Protein AF-X0QXH7-F1 (afdb_monomer_lite)

Structure (mmCIF, N/CA/C/O backbone):
data_AF-X0QXH7-F1
#
_entry.id   AF-X0QXH7-F1
#
loop_
_atom_site.group_PDB
_atom_site.id
_atom_site.type_symbol
_atom_site.label_atom_id
_atom_site.label_alt_id
_atom_site.label_comp_id
_atom_site.label_asym_id
_atom_site.label_entity_id
_atom_site.label_seq_id
_atom_site.pdbx_PDB_ins_code
_atom_site.Cartn_x
_atom_site.Cartn_y
_atom_site.Cartn_z
_atom_site.occupancy
_atom_site.B_iso_or_equiv
_atom_site.auth_seq_id
_atom_site.auth_comp_id
_atom_site.auth_asym_id
_atom_site.auth_atom_id
_atom_site.pdbx_PDB_model_num
ATOM 1 N N . MET A 1 1 ? -4.776 -3.843 23.628 1.00 78.50 1 MET A N 1
ATOM 2 C CA . MET A 1 1 ? -5.879 -3.867 24.620 1.00 78.50 1 MET A CA 1
ATOM 3 C C . MET A 1 1 ? -6.017 -2.548 25.369 1.00 78.50 1 MET A C 1
ATOM 5 O O . MET A 1 1 ? -7.106 -2.001 25.301 1.00 78.50 1 MET A O 1
ATOM 9 N N . SER A 1 2 ? -4.964 -1.995 25.991 1.00 84.25 2 SER A N 1
ATOM 10 C CA . SER A 1 2 ? -5.030 -0.659 26.633 1.00 84.25 2 SER A CA 1
ATOM 11 C C . SER A 1 2 ? -5.576 0.431 25.698 1.00 84.25 2 SER A C 1
ATOM 13 O O . SER A 1 2 ? -6.557 1.078 26.046 1.00 84.25 2 SER A O 1
ATOM 15 N N . GLY A 1 3 ? -5.137 0.482 24.434 1.00 82.69 3 GLY A N 1
ATOM 16 C CA . GLY A 1 3 ? -5.686 1.452 23.468 1.00 82.69 3 GLY A CA 1
ATOM 17 C C . GLY A 1 3 ? -7.184 1.312 23.158 1.00 82.69 3 GLY A C 1
ATOM 18 O O . GLY A 1 3 ? -7.822 2.279 22.759 1.00 82.69 3 GLY A O 1
ATOM 19 N N . ILE A 1 4 ? -7.759 0.123 23.362 1.00 85.62 4 ILE A N 1
ATOM 20 C CA . ILE A 1 4 ? -9.191 -0.147 23.166 1.00 85.62 4 ILE A CA 1
ATOM 21 C C . ILE A 1 4 ? -9.992 0.121 24.448 1.00 85.62 4 ILE A C 1
ATOM 23 O O . ILE A 1 4 ? -11.129 0.577 24.362 1.00 85.62 4 ILE A O 1
ATOM 27 N N . LEU A 1 5 ? -9.428 -0.205 25.615 1.00 83.56 5 LEU A N 1
ATOM 28 C CA . LEU A 1 5 ? -10.136 -0.194 26.899 1.00 83.56 5 LEU A CA 1
ATOM 29 C C . LEU A 1 5 ? -9.945 1.106 27.681 1.00 83.56 5 LEU A C 1
ATOM 31 O O . LEU A 1 5 ? -10.927 1.665 28.150 1.00 83.56 5 LEU A O 1
ATOM 35 N N . GLU A 1 6 ? -8.712 1.599 27.758 1.00 82.44 6 GLU A N 1
ATOM 36 C CA . GLU A 1 6 ? -8.347 2.832 28.469 1.00 82.44 6 GLU A CA 1
ATOM 37 C C . GLU A 1 6 ? -8.253 4.037 27.524 1.00 82.44 6 GLU A C 1
ATOM 39 O O . GLU A 1 6 ? -8.137 5.173 27.968 1.00 82.44 6 GLU A O 1
ATOM 44 N N . GLY A 1 7 ? -8.271 3.810 26.205 1.00 79.94 7 GLY A N 1
ATOM 45 C CA . GLY A 1 7 ? -8.094 4.881 25.222 1.00 79.94 7 GLY A CA 1
ATOM 46 C C . GLY A 1 7 ? -6.662 5.426 25.166 1.00 79.94 7 GLY A C 1
ATOM 47 O O . GLY A 1 7 ? -6.453 6.553 24.723 1.00 79.94 7 GLY A O 1
ATOM 48 N N . GLY A 1 8 ? -5.672 4.634 25.585 1.00 82.75 8 GLY A N 1
ATOM 49 C CA . GLY A 1 8 ? -4.270 5.042 25.607 1.00 82.75 8 GLY A CA 1
ATOM 50 C C . GLY A 1 8 ? -3.297 3.891 25.347 1.00 82.75 8 GLY A C 1
ATOM 51 O O . GLY A 1 8 ? -3.658 2.719 25.395 1.00 82.75 8 GLY A O 1
ATOM 52 N N . VAL A 1 9 ? -2.058 4.219 24.984 1.00 84.50 9 VAL A N 1
ATOM 53 C CA . VAL A 1 9 ? -1.001 3.232 24.673 1.00 84.50 9 VAL A CA 1
ATOM 54 C C . VAL A 1 9 ? 0.299 3.492 25.432 1.00 84.50 9 VAL A C 1
ATOM 56 O O . VAL A 1 9 ? 1.283 2.789 25.221 1.00 84.50 9 VAL A O 1
ATOM 59 N N . LYS A 1 10 ? 0.323 4.494 26.315 1.00 84.69 10 LYS A N 1
ATOM 60 C CA . LYS A 1 10 ? 1.492 4.808 27.133 1.00 84.69 10 LYS A CA 1
ATOM 61 C C . LYS A 1 10 ? 1.593 3.822 28.291 1.00 84.69 10 LYS A C 1
ATOM 63 O O . LYS A 1 10 ? 0.625 3.167 28.671 1.00 84.69 10 LYS A O 1
ATOM 68 N N . LYS A 1 11 ? 2.774 3.767 28.908 1.00 84.81 11 LYS A N 1
ATOM 69 C CA . LYS A 1 11 ? 3.019 2.936 30.094 1.00 84.81 11 LYS A CA 1
ATOM 70 C C . LYS A 1 11 ? 1.980 3.172 31.197 1.00 84.81 11 LYS A C 1
ATOM 72 O O . LYS A 1 11 ? 1.490 2.213 31.774 1.00 84.81 11 LYS A O 1
ATOM 77 N N . GLU A 1 12 ? 1.622 4.427 31.445 1.00 86.62 12 GLU A N 1
ATOM 78 C CA . GLU A 1 12 ? 0.623 4.807 32.453 1.00 86.62 12 GLU A CA 1
ATOM 79 C C . GLU A 1 12 ? -0.757 4.195 32.162 1.00 86.62 12 GLU A C 1
ATOM 81 O O . GLU A 1 12 ? -1.407 3.696 33.079 1.00 86.62 12 GLU A O 1
ATOM 86 N N . ASP A 1 13 ? -1.160 4.142 30.889 1.00 85.50 13 ASP A N 1
ATOM 87 C CA . ASP A 1 13 ? -2.429 3.549 30.449 1.00 85.50 13 ASP A CA 1
ATOM 88 C C . ASP A 1 13 ? -2.413 2.017 30.596 1.00 85.50 13 ASP 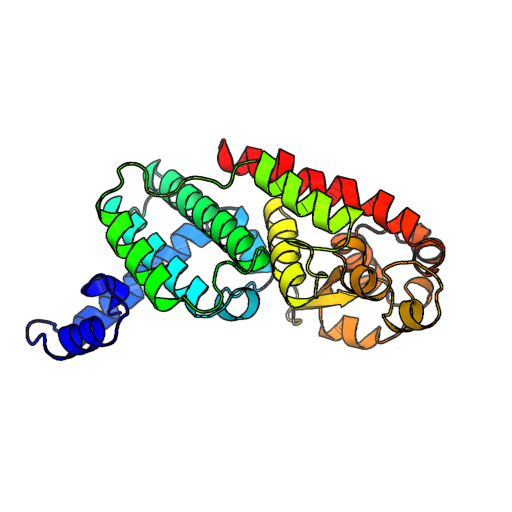A C 1
ATOM 90 O O . ASP A 1 13 ? -3.419 1.384 30.918 1.00 85.50 13 ASP A O 1
ATOM 94 N N . ILE A 1 14 ? -1.256 1.389 30.366 1.00 86.00 14 ILE A N 1
ATOM 95 C CA . ILE A 1 14 ? -1.066 -0.055 30.564 1.00 86.00 14 ILE A CA 1
ATOM 96 C C . ILE A 1 14 ? -1.090 -0.392 32.061 1.00 86.00 14 ILE A C 1
ATOM 98 O O . ILE A 1 14 ? -1.748 -1.350 32.470 1.00 86.00 14 ILE A O 1
ATOM 102 N N . ASP A 1 15 ? -0.414 0.415 32.879 1.00 87.62 15 ASP A N 1
ATOM 103 C CA . ASP A 1 15 ? -0.373 0.262 34.332 1.00 87.62 15 ASP A CA 1
ATOM 104 C C . ASP A 1 15 ? -1.757 0.500 34.962 1.00 87.62 15 ASP A C 1
ATOM 106 O O . ASP A 1 15 ? -2.104 -0.181 35.929 1.00 87.62 15 ASP A O 1
ATOM 110 N N . SER A 1 16 ? -2.549 1.439 34.422 1.00 87.62 16 SER A N 1
ATOM 111 C CA . SER A 1 16 ? -3.952 1.671 34.805 1.00 87.62 16 SER A CA 1
ATOM 112 C C . SER A 1 16 ? -4.791 0.422 34.550 1.00 87.62 16 SER A C 1
ATOM 114 O O . SER A 1 16 ? -5.380 -0.135 35.480 1.00 87.62 16 SER A O 1
ATOM 116 N N . LEU A 1 17 ? -4.732 -0.099 33.320 1.00 87.12 17 LEU A N 1
ATOM 117 C CA . LEU A 1 17 ? -5.473 -1.290 32.916 1.00 87.12 17 LEU A CA 1
ATOM 118 C C . LEU A 1 17 ? -5.141 -2.510 33.787 1.00 87.12 17 LEU A C 1
ATOM 120 O O . LEU A 1 17 ? -6.028 -3.265 34.177 1.00 87.12 17 LEU A O 1
ATOM 124 N N . GLY A 1 18 ? -3.859 -2.705 34.112 1.00 84.06 18 GLY A N 1
ATOM 125 C CA . GLY A 1 18 ? -3.412 -3.814 34.959 1.00 84.06 18 GLY A CA 1
ATOM 126 C C . GLY A 1 18 ? -3.904 -3.730 36.409 1.00 84.06 18 GLY A C 1
ATOM 127 O O . GLY A 1 18 ? -3.922 -4.744 37.109 1.00 84.06 18 GLY A O 1
ATOM 128 N N . LYS A 1 19 ? -4.307 -2.541 36.872 1.00 87.25 19 LYS A N 1
ATOM 129 C CA . LYS A 1 19 ? -4.808 -2.301 38.233 1.00 87.25 19 LYS A CA 1
ATOM 130 C C . LYS A 1 19 ? -6.333 -2.323 38.326 1.00 87.25 19 LYS A C 1
ATOM 132 O O . LYS A 1 19 ? -6.845 -2.385 39.448 1.00 87.25 19 LYS A O 1
ATOM 137 N N . ASP A 1 20 ? -7.056 -2.297 37.205 1.00 84.88 20 ASP A N 1
ATOM 138 C CA . ASP A 1 20 ? -8.517 -2.341 37.221 1.00 84.88 20 ASP A CA 1
ATOM 139 C C . ASP A 1 20 ? -9.030 -3.741 37.600 1.00 84.88 20 ASP A C 1
ATOM 141 O O . ASP A 1 20 ? -9.027 -4.692 36.816 1.00 84.88 20 ASP A O 1
ATOM 145 N N . LYS A 1 21 ? -9.501 -3.861 38.847 1.00 85.88 21 LYS A N 1
ATOM 146 C CA . LYS A 1 21 ? -10.054 -5.102 39.410 1.00 85.88 21 LYS A CA 1
ATOM 147 C C . LYS A 1 21 ? -11.479 -5.399 38.941 1.00 85.88 21 LYS A C 1
ATOM 149 O O . LYS A 1 21 ? -11.985 -6.482 39.226 1.00 85.88 21 LYS A O 1
ATOM 154 N N . ASN A 1 22 ? -12.134 -4.464 38.254 1.00 86.81 22 ASN A N 1
ATOM 155 C CA . ASN A 1 22 ? -13.498 -4.654 37.765 1.00 86.81 22 ASN A CA 1
ATOM 156 C C . ASN A 1 22 ? -13.536 -5.433 36.445 1.00 86.81 22 ASN A C 1
ATOM 158 O O . ASN A 1 22 ? -14.597 -5.911 36.035 1.00 86.81 22 ASN A O 1
ATOM 162 N N . ILE A 1 23 ? -12.390 -5.593 35.776 1.00 85.06 23 ILE A N 1
ATOM 163 C CA . ILE A 1 23 ? -12.308 -6.311 34.508 1.00 85.06 23 ILE A CA 1
ATOM 164 C C . ILE A 1 23 ? -12.279 -7.821 34.756 1.00 85.06 23 ILE A C 1
ATOM 166 O O . ILE A 1 23 ? -11.324 -8.395 35.279 1.00 85.06 23 ILE A O 1
ATOM 170 N N . ARG A 1 24 ? -13.333 -8.488 34.287 1.00 89.06 24 ARG A N 1
ATOM 171 C CA . ARG A 1 24 ? -13.397 -9.945 34.118 1.00 89.06 24 ARG A CA 1
ATOM 172 C C . ARG A 1 24 ? -12.586 -10.348 32.885 1.00 89.06 24 ARG A C 1
ATOM 174 O O . ARG A 1 24 ? -13.130 -10.397 31.782 1.00 89.06 24 ARG A O 1
ATOM 181 N N . TRP A 1 25 ? -11.280 -10.552 33.055 1.00 86.38 25 TRP A N 1
ATOM 182 C CA . TRP A 1 25 ? -10.340 -10.796 31.951 1.00 86.38 25 TRP A CA 1
ATOM 183 C C . TRP A 1 25 ? -10.680 -12.020 31.098 1.00 86.38 25 TRP A C 1
ATOM 185 O O . TRP A 1 25 ? -10.547 -11.954 29.878 1.00 86.38 25 TRP A O 1
ATOM 195 N N . ASP A 1 26 ? -11.185 -13.080 31.726 1.00 85.12 26 ASP A N 1
ATOM 196 C CA . ASP A 1 26 ? -11.661 -14.310 31.086 1.00 85.12 26 ASP A CA 1
ATOM 197 C C . ASP A 1 26 ? -12.733 -14.039 30.021 1.00 85.12 26 ASP A C 1
ATOM 199 O O . ASP A 1 26 ? -12.674 -14.568 28.916 1.00 85.12 26 ASP A O 1
ATOM 203 N N . ILE A 1 27 ? -13.684 -13.155 30.322 1.00 88.06 27 ILE A N 1
ATOM 204 C CA . ILE A 1 27 ? -14.770 -12.803 29.398 1.00 88.06 27 ILE A CA 1
ATOM 205 C C . ILE A 1 27 ? -14.345 -11.676 28.463 1.00 88.06 27 ILE A C 1
ATOM 207 O O . ILE A 1 27 ? -14.673 -11.668 27.272 1.00 88.06 27 ILE A O 1
ATOM 211 N N . LYS A 1 28 ? -13.652 -10.672 29.007 1.00 88.62 28 LYS A N 1
ATOM 212 C CA . LYS A 1 28 ? -13.360 -9.443 28.278 1.00 88.62 28 LYS A CA 1
ATOM 213 C C . LYS A 1 28 ? -12.389 -9.691 27.131 1.00 88.62 28 LYS A C 1
ATOM 215 O O . LYS A 1 28 ? -12.590 -9.120 26.062 1.00 88.62 28 LYS A O 1
ATOM 220 N N . PHE A 1 29 ? -11.395 -10.557 27.333 1.00 87.62 29 PHE A N 1
ATOM 221 C CA . PHE A 1 29 ? -10.453 -10.947 26.289 1.00 87.62 29 PHE A CA 1
ATOM 222 C C . PHE A 1 29 ? -11.175 -11.590 25.098 1.00 87.62 29 PHE A C 1
ATOM 224 O O . PHE A 1 29 ? -11.097 -11.069 23.987 1.00 87.62 29 PHE A O 1
ATOM 231 N N . GLU A 1 30 ? -11.966 -12.638 25.346 1.00 90.19 30 GLU A N 1
ATOM 232 C CA . GLU A 1 30 ? -12.737 -13.342 24.310 1.00 90.19 30 GLU A CA 1
ATOM 233 C C . GLU A 1 30 ? -13.703 -12.411 23.568 1.00 90.19 30 GLU A C 1
ATOM 235 O O . GLU A 1 30 ? -13.825 -12.459 22.342 1.00 90.19 30 GLU A O 1
ATOM 240 N N . THR A 1 31 ? -14.342 -11.495 24.300 1.00 92.25 31 THR A N 1
ATOM 241 C CA . THR A 1 31 ? -15.237 -10.493 23.708 1.00 92.25 31 THR A CA 1
ATOM 242 C C . THR A 1 31 ? -14.486 -9.599 22.720 1.00 92.25 31 THR A C 1
ATOM 244 O O . THR A 1 31 ? -14.937 -9.428 21.590 1.00 92.25 31 THR A O 1
ATOM 247 N N . ILE A 1 32 ? -13.327 -9.056 23.110 1.00 91.25 32 ILE A N 1
ATOM 248 C CA . ILE A 1 32 ? -12.527 -8.180 22.242 1.00 91.25 32 ILE A CA 1
ATOM 249 C C . ILE A 1 32 ? -12.041 -8.944 21.011 1.00 91.25 32 ILE A C 1
ATOM 251 O O . ILE A 1 32 ? -12.132 -8.424 19.902 1.00 91.25 32 ILE A O 1
ATOM 255 N N . ILE A 1 33 ? -11.558 -10.178 21.177 1.00 91.50 33 ILE A N 1
ATOM 256 C CA . ILE A 1 33 ? -11.105 -11.001 20.050 1.00 91.50 33 ILE A CA 1
ATOM 257 C C . ILE A 1 33 ? -12.255 -11.261 19.072 1.00 91.50 33 ILE A C 1
ATOM 259 O O . ILE A 1 33 ? -12.095 -11.075 17.864 1.00 91.50 33 ILE A O 1
ATOM 263 N N . SER A 1 34 ? -13.438 -11.626 19.575 1.00 93.75 34 SER A N 1
ATOM 264 C CA . SER A 1 34 ? -14.624 -11.805 18.735 1.00 93.75 34 SER A CA 1
ATOM 265 C C . SER A 1 34 ? -15.005 -10.520 17.993 1.00 93.75 34 SER A C 1
ATOM 267 O O . SER A 1 34 ? -15.360 -10.575 16.816 1.00 93.75 34 SER A O 1
ATOM 269 N N . GLU A 1 35 ? -14.931 -9.364 18.650 1.00 94.94 35 GLU A N 1
ATOM 270 C CA . GLU A 1 35 ? -15.271 -8.075 18.044 1.00 94.94 35 GLU A CA 1
ATOM 271 C C . GLU A 1 35 ? -14.250 -7.634 16.989 1.00 94.94 35 GLU A C 1
ATOM 273 O O . GLU A 1 35 ? -14.645 -7.197 15.909 1.00 94.94 35 GLU A O 1
ATOM 278 N N . ILE A 1 36 ? -12.950 -7.815 17.239 1.00 93.44 36 ILE A N 1
ATOM 279 C CA . ILE A 1 36 ? -11.893 -7.565 16.247 1.00 93.44 36 ILE A CA 1
ATOM 280 C C . ILE A 1 36 ? -12.085 -8.468 15.022 1.00 93.44 36 ILE A C 1
ATOM 282 O O . ILE A 1 36 ? -11.968 -8.011 13.885 1.00 93.44 36 ILE A O 1
ATOM 286 N N . ASN A 1 37 ? -12.453 -9.734 15.227 1.00 93.44 37 ASN A N 1
ATOM 287 C CA . ASN A 1 37 ? -12.755 -10.643 14.124 1.00 93.44 37 ASN A CA 1
ATOM 288 C C . ASN A 1 37 ? -13.960 -10.173 13.292 1.00 93.44 37 ASN A C 1
ATOM 290 O O . ASN A 1 37 ? -13.930 -10.267 12.063 1.00 93.44 37 ASN A O 1
ATOM 294 N N . ASP A 1 38 ? -15.008 -9.645 13.928 1.00 94.12 38 ASP A N 1
ATOM 295 C CA . ASP A 1 38 ? -16.165 -9.069 13.230 1.00 94.12 38 ASP A CA 1
ATOM 296 C C . ASP A 1 38 ? -15.791 -7.790 12.459 1.00 94.12 38 ASP A C 1
ATOM 298 O O . ASP A 1 38 ? -16.209 -7.612 11.307 1.00 94.12 38 ASP A O 1
ATOM 302 N N . VAL A 1 39 ? -14.944 -6.939 13.043 1.00 94.88 39 VAL A N 1
ATOM 303 C CA . VAL A 1 39 ? -14.348 -5.769 12.381 1.00 94.88 39 VAL A CA 1
ATOM 304 C C . VAL A 1 39 ? -13.588 -6.198 11.123 1.00 94.88 39 VAL A C 1
ATOM 306 O O . VAL A 1 39 ? -13.895 -5.720 10.027 1.00 94.88 39 VAL A O 1
ATOM 309 N N . HIS A 1 40 ? -12.669 -7.160 11.238 1.00 92.56 40 HIS A N 1
ATOM 310 C CA . HIS A 1 40 ? -11.890 -7.670 10.109 1.00 92.56 40 HIS A CA 1
ATOM 311 C C . HIS A 1 40 ? -12.779 -8.256 9.012 1.00 92.56 40 HIS A C 1
ATOM 313 O O . HIS A 1 40 ? -12.620 -7.905 7.844 1.00 92.56 40 HIS A O 1
ATOM 319 N N . LYS A 1 41 ? -13.759 -9.101 9.360 1.00 92.56 41 LYS A N 1
ATOM 320 C CA . LYS A 1 41 ? -14.718 -9.653 8.385 1.00 92.56 41 LYS A CA 1
ATOM 321 C C . LYS A 1 41 ? -15.457 -8.549 7.631 1.00 92.56 41 LYS A C 1
ATOM 323 O O . LYS A 1 41 ? -15.643 -8.646 6.417 1.00 92.56 41 LYS A O 1
ATOM 328 N N . THR A 1 42 ? -15.853 -7.494 8.339 1.00 93.81 42 THR A N 1
ATOM 329 C CA . THR A 1 42 ? -16.574 -6.363 7.753 1.00 93.81 42 THR A CA 1
ATOM 330 C C . THR A 1 42 ? -15.684 -5.599 6.774 1.00 93.81 42 THR A C 1
ATOM 332 O O . THR A 1 42 ? -16.081 -5.411 5.622 1.00 93.81 42 THR A O 1
ATOM 335 N N . ILE A 1 43 ? -14.462 -5.236 7.175 1.00 94.25 43 ILE A N 1
ATOM 336 C CA . ILE A 1 43 ? -13.476 -4.540 6.329 1.00 94.25 43 ILE A CA 1
ATOM 337 C C . ILE A 1 43 ? -13.136 -5.367 5.087 1.00 94.25 43 ILE A C 1
ATOM 339 O O . ILE A 1 43 ? -13.236 -4.875 3.966 1.00 94.25 43 ILE A O 1
ATOM 343 N N . LEU A 1 44 ? -12.809 -6.649 5.271 1.00 92.19 44 LEU A N 1
ATOM 344 C CA . LEU A 1 44 ? -12.397 -7.559 4.198 1.00 92.19 44 LEU A CA 1
ATOM 345 C C . LEU A 1 44 ? -13.506 -7.851 3.182 1.00 92.19 44 LEU A C 1
ATOM 347 O O . LEU A 1 44 ? -13.238 -8.412 2.124 1.00 92.19 44 LEU A O 1
ATOM 351 N N . SER A 1 45 ? -14.759 -7.490 3.466 1.00 91.06 45 SER A N 1
ATOM 352 C CA . SER A 1 45 ? -15.832 -7.586 2.473 1.00 91.06 45 SER A CA 1
ATOM 353 C C . SER A 1 45 ? -15.853 -6.415 1.476 1.00 91.06 45 SER A C 1
ATOM 355 O O . SER A 1 45 ? -16.481 -6.540 0.419 1.00 91.06 45 SER A O 1
ATOM 357 N N . TYR A 1 46 ? -15.123 -5.330 1.753 1.00 93.69 46 TYR A N 1
ATOM 358 C CA . TYR A 1 46 ? -14.942 -4.187 0.858 1.00 93.69 46 TYR A CA 1
ATOM 359 C C . TYR A 1 46 ? -13.892 -4.492 -0.217 1.00 93.69 46 TYR A C 1
ATOM 361 O O . TYR A 1 46 ? -12.837 -5.053 0.079 1.00 93.69 46 TYR A O 1
ATOM 369 N N . SER A 1 47 ? -14.171 -4.127 -1.472 1.00 94.50 47 SER A N 1
ATOM 370 C CA . SER A 1 47 ? -13.387 -4.573 -2.635 1.00 94.50 47 SER A CA 1
ATOM 371 C C . SER A 1 47 ? -11.897 -4.262 -2.518 1.00 94.50 47 SER A C 1
ATOM 373 O O . SER A 1 47 ? -11.083 -5.153 -2.720 1.00 94.50 47 SER A O 1
ATOM 375 N N . TYR A 1 48 ? -11.537 -3.042 -2.114 1.00 97.19 48 TYR A N 1
ATOM 376 C CA . TYR A 1 48 ? -10.140 -2.640 -1.932 1.00 97.19 48 TYR A CA 1
ATOM 377 C C . TYR A 1 48 ? -9.370 -3.586 -0.985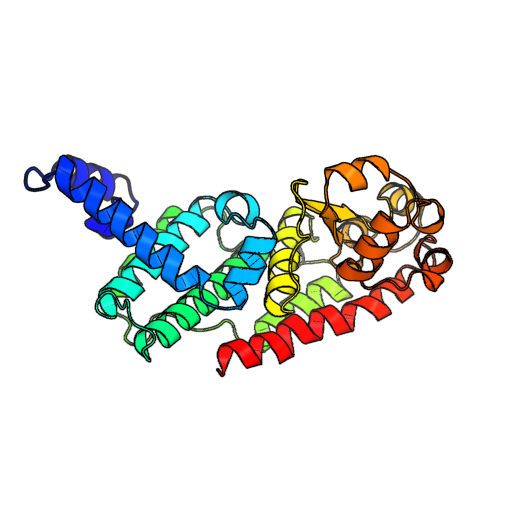 1.00 97.19 48 TYR A C 1
ATOM 379 O O . TYR A 1 48 ? -8.299 -4.085 -1.326 1.00 97.19 48 TYR A O 1
ATOM 387 N N . PHE A 1 49 ? -9.953 -3.919 0.171 1.00 96.38 49 PHE A N 1
ATOM 388 C CA . PHE A 1 49 ? -9.309 -4.796 1.153 1.00 96.38 49 PHE A CA 1
ATOM 389 C C . PHE A 1 49 ? -9.269 -6.264 0.715 1.00 96.38 49 PHE A C 1
ATOM 391 O O . PHE A 1 49 ? -8.361 -6.988 1.117 1.00 96.38 49 PHE A O 1
ATOM 398 N N . LYS A 1 50 ? -10.201 -6.713 -0.140 1.00 94.81 50 LYS A N 1
ATOM 399 C CA . LYS A 1 50 ? -10.110 -8.045 -0.766 1.00 94.81 50 LYS A CA 1
ATOM 400 C C . LYS A 1 50 ? -8.859 -8.168 -1.622 1.00 94.81 50 LYS A C 1
ATOM 402 O O . LYS A 1 50 ? -8.175 -9.183 -1.535 1.00 94.81 50 LYS A O 1
ATOM 407 N N . TYR A 1 51 ? -8.550 -7.137 -2.408 1.00 95.44 51 TYR A N 1
ATOM 408 C CA . TYR A 1 51 ? -7.352 -7.135 -3.239 1.00 95.44 51 TYR A CA 1
ATOM 409 C C . TYR A 1 51 ? -6.085 -7.092 -2.384 1.00 95.44 51 TYR A C 1
ATOM 411 O O . TYR A 1 51 ? -5.219 -7.938 -2.583 1.00 95.44 51 TYR A O 1
ATOM 419 N N . LEU A 1 52 ? -6.010 -6.240 -1.353 1.00 94.56 52 LEU A N 1
ATOM 420 C CA . LEU A 1 52 ? -4.888 -6.283 -0.398 1.00 94.56 52 LEU A CA 1
ATOM 421 C C . LEU A 1 52 ? -4.702 -7.675 0.221 1.00 94.56 52 LEU A C 1
ATOM 423 O O . LEU A 1 52 ? -3.592 -8.201 0.247 1.00 94.56 52 LEU A O 1
ATOM 427 N N . LYS A 1 53 ? -5.795 -8.312 0.659 1.00 92.88 53 LYS A N 1
ATOM 428 C CA . LYS A 1 53 ? -5.750 -9.670 1.210 1.00 92.88 53 LYS A CA 1
ATOM 429 C C . LYS A 1 53 ? -5.238 -10.690 0.191 1.00 92.88 53 LYS A C 1
ATOM 431 O O . LYS A 1 53 ? -4.471 -11.570 0.567 1.00 92.88 53 LYS A O 1
ATOM 436 N N . SER A 1 54 ? -5.640 -10.585 -1.077 1.00 92.19 54 SER A N 1
ATOM 437 C CA . SER A 1 54 ? -5.151 -11.486 -2.135 1.00 92.19 54 SER A CA 1
ATOM 438 C C . SER A 1 54 ? -3.640 -11.379 -2.352 1.00 92.19 54 SER A C 1
ATOM 440 O O . SER A 1 54 ? -3.008 -12.351 -2.746 1.00 92.19 54 SER A O 1
ATOM 442 N N . TRP A 1 55 ? -3.053 -10.228 -2.020 1.00 92.12 55 TRP A N 1
ATOM 443 C CA . TRP A 1 55 ? -1.612 -10.003 -2.050 1.00 92.12 55 TRP A CA 1
ATOM 444 C C . TRP A 1 55 ? -0.895 -10.386 -0.751 1.00 92.12 55 TRP A C 1
ATOM 446 O O . TRP A 1 55 ? 0.297 -10.135 -0.636 1.00 92.12 55 TRP A O 1
ATOM 456 N N . LYS A 1 56 ? -1.594 -10.991 0.223 1.00 90.94 56 LYS A N 1
ATOM 457 C CA . LYS A 1 56 ? -1.048 -11.317 1.553 1.00 90.94 56 LYS A CA 1
ATOM 458 C C . LYS A 1 56 ? -0.461 -10.080 2.257 1.00 90.94 56 LYS A C 1
ATOM 460 O O . LYS A 1 56 ? 0.556 -10.163 2.929 1.00 90.94 56 LYS A O 1
ATOM 465 N N . PHE A 1 57 ? -1.097 -8.920 2.072 1.00 91.06 57 PHE A N 1
ATOM 466 C CA . PHE A 1 57 ? -0.678 -7.668 2.700 1.00 91.06 57 PHE A CA 1
ATOM 467 C C . PHE A 1 57 ? -0.820 -7.739 4.227 1.00 91.06 57 PHE A C 1
ATOM 469 O O . PHE A 1 57 ? -1.928 -7.935 4.738 1.00 91.06 57 PHE A O 1
ATOM 476 N N . GLU A 1 58 ? 0.279 -7.493 4.938 1.00 92.12 58 GLU A N 1
ATOM 477 C CA . GLU A 1 58 ? 0.328 -7.408 6.399 1.00 92.12 58 GLU A CA 1
ATOM 478 C C . GLU A 1 58 ? 0.802 -6.010 6.828 1.00 92.12 58 GLU A C 1
ATOM 480 O O . GLU A 1 58 ? 1.847 -5.522 6.396 1.00 92.12 58 GLU A O 1
ATOM 485 N N . LEU A 1 59 ? -0.001 -5.328 7.657 1.00 93.69 59 LEU A N 1
ATOM 486 C CA . LEU A 1 59 ? 0.247 -3.934 8.055 1.00 93.69 59 LEU A CA 1
ATOM 487 C C . LEU A 1 59 ? 1.550 -3.764 8.844 1.00 93.69 59 LEU A C 1
ATOM 489 O O . LEU A 1 59 ? 2.273 -2.796 8.613 1.00 93.69 59 LEU A O 1
ATOM 493 N N . SER A 1 60 ? 1.823 -4.675 9.782 1.00 93.69 60 SER A N 1
ATOM 494 C CA . SER A 1 60 ? 3.031 -4.660 10.619 1.00 93.69 60 SER A CA 1
ATOM 495 C C . SER A 1 60 ? 4.289 -4.740 9.767 1.00 93.69 60 SER A C 1
ATOM 497 O O . SER A 1 60 ? 5.217 -3.958 9.961 1.00 93.69 60 SER A O 1
ATOM 499 N N . ASP A 1 61 ? 4.264 -5.622 8.773 1.00 91.25 61 ASP A N 1
ATOM 500 C CA . ASP A 1 61 ? 5.421 -5.957 7.954 1.00 91.25 61 ASP A CA 1
ATOM 501 C C . ASP A 1 61 ? 5.727 -4.859 6.933 1.00 91.25 61 ASP A C 1
ATOM 503 O O . ASP A 1 61 ? 6.891 -4.560 6.673 1.00 91.25 61 ASP A O 1
ATOM 507 N N . LEU A 1 62 ? 4.688 -4.229 6.372 1.00 92.12 62 LEU A N 1
ATOM 508 C CA . LEU A 1 62 ? 4.849 -3.217 5.325 1.00 92.12 62 LEU A CA 1
ATOM 509 C C . LEU A 1 62 ? 4.911 -1.779 5.847 1.00 92.12 62 LEU A C 1
ATOM 511 O O . LEU A 1 62 ? 5.562 -0.949 5.220 1.00 92.12 62 LEU A O 1
ATOM 515 N N . LEU A 1 63 ? 4.251 -1.454 6.964 1.00 95.12 63 LEU A N 1
ATOM 516 C CA . LEU A 1 63 ? 4.180 -0.079 7.482 1.00 95.12 63 LEU A CA 1
ATOM 517 C C . LEU A 1 63 ? 4.805 0.096 8.871 1.00 95.12 63 LEU A C 1
ATOM 519 O O . LEU A 1 63 ? 5.295 1.181 9.164 1.00 95.12 63 LEU A O 1
ATOM 523 N N . SER A 1 64 ? 4.768 -0.927 9.731 1.00 94.94 64 SER A N 1
ATOM 524 C CA . SER A 1 64 ? 5.241 -1.001 11.134 1.00 94.94 64 SER A CA 1
ATOM 525 C C . SER A 1 64 ? 4.132 -1.379 12.112 1.00 94.94 64 SER A C 1
ATOM 527 O O . SER A 1 64 ? 2.956 -1.051 11.926 1.00 94.94 64 SER A O 1
ATOM 529 N N . ASP A 1 65 ? 4.539 -1.970 13.234 1.00 94.06 65 ASP A N 1
ATOM 530 C CA . ASP A 1 65 ? 3.662 -2.298 14.361 1.00 94.06 65 ASP A CA 1
ATOM 531 C C . ASP A 1 65 ? 2.901 -1.084 14.901 1.00 94.06 65 ASP A C 1
ATOM 533 O O . ASP A 1 65 ? 1.725 -1.188 15.243 1.00 94.06 65 ASP A O 1
ATOM 537 N N . ALA A 1 66 ? 3.540 0.090 14.940 1.00 94.19 66 ALA A N 1
ATOM 538 C CA . ALA A 1 66 ? 2.907 1.321 15.406 1.00 94.19 66 ALA A CA 1
ATOM 539 C C . ALA A 1 66 ? 1.717 1.721 14.521 1.00 94.19 66 ALA A C 1
ATOM 541 O O . ALA A 1 66 ? 0.640 2.051 15.022 1.00 94.19 66 ALA A O 1
ATOM 542 N N . ILE A 1 67 ? 1.893 1.652 13.200 1.00 96.12 67 ILE A N 1
ATOM 543 C CA . ILE A 1 67 ? 0.833 1.963 12.240 1.00 96.12 67 ILE A CA 1
ATOM 544 C C . ILE A 1 67 ? -0.258 0.889 12.277 1.00 96.12 67 ILE A C 1
ATOM 546 O O . ILE A 1 67 ? -1.443 1.230 12.276 1.00 96.12 67 ILE A O 1
ATOM 550 N N . ALA A 1 68 ? 0.115 -0.390 12.376 1.00 95.75 68 ALA A N 1
ATOM 551 C CA . ALA A 1 68 ? -0.835 -1.492 12.512 1.00 95.75 68 ALA A CA 1
ATOM 552 C C . ALA A 1 68 ? -1.699 -1.350 13.779 1.00 95.75 68 ALA A C 1
ATOM 554 O O . ALA A 1 68 ? -2.925 -1.508 13.730 1.00 95.75 68 ALA A O 1
ATOM 555 N N . LEU A 1 69 ? -1.079 -0.979 14.903 1.00 94.62 69 LEU A N 1
ATOM 556 C CA . LEU A 1 69 ? -1.760 -0.716 16.167 1.00 94.62 69 LEU A CA 1
ATOM 557 C C . LEU A 1 69 ? -2.703 0.488 16.050 1.00 94.62 69 LEU A C 1
ATOM 559 O O . LEU A 1 69 ? -3.868 0.386 16.438 1.00 94.62 69 LEU A O 1
ATOM 563 N N . ASN A 1 70 ? -2.233 1.597 15.469 1.00 95.56 70 ASN A N 1
ATOM 564 C CA . ASN A 1 70 ? -3.049 2.786 15.223 1.00 95.56 70 ASN A CA 1
ATOM 565 C C . ASN A 1 70 ? -4.284 2.461 14.375 1.00 95.56 70 ASN A C 1
ATOM 567 O O . ASN A 1 70 ? -5.404 2.799 14.754 1.00 95.56 70 ASN A O 1
ATOM 571 N N . PHE A 1 71 ? -4.083 1.772 13.248 1.00 96.19 71 PHE A N 1
ATOM 572 C CA . PHE A 1 71 ? -5.165 1.351 12.364 1.00 96.19 71 PHE A CA 1
ATOM 573 C C . PHE A 1 71 ? -6.193 0.510 13.122 1.00 96.19 71 PHE A C 1
ATOM 575 O O . PHE A 1 71 ? -7.378 0.833 13.126 1.00 96.19 71 PHE A O 1
ATOM 582 N N . THR A 1 72 ? -5.732 -0.523 13.829 1.00 95.44 72 THR A N 1
ATOM 583 C CA . THR A 1 72 ? -6.606 -1.444 14.564 1.00 95.44 72 THR A CA 1
ATOM 584 C C . THR A 1 72 ? -7.455 -0.716 15.606 1.00 95.44 72 THR A C 1
ATOM 586 O O . THR A 1 72 ? -8.662 -0.942 15.679 1.00 95.44 72 THR A O 1
ATOM 589 N N . ILE A 1 73 ? -6.852 0.185 16.390 1.00 94.56 73 ILE A N 1
ATOM 590 C CA . ILE A 1 73 ? -7.561 0.915 17.449 1.00 94.56 73 ILE A CA 1
ATOM 591 C C . ILE A 1 73 ? -8.603 1.867 16.855 1.00 94.56 73 ILE A C 1
ATOM 593 O O . ILE A 1 73 ? -9.766 1.814 17.254 1.00 94.56 73 ILE A O 1
ATOM 597 N N . LEU A 1 74 ? -8.217 2.712 15.895 1.00 94.88 74 LEU A N 1
ATOM 598 C CA . LEU A 1 74 ? -9.116 3.735 15.349 1.00 94.88 74 LEU A CA 1
ATOM 599 C C . LEU A 1 74 ? -10.271 3.121 14.555 1.00 94.88 74 LEU A C 1
ATOM 601 O O . LEU A 1 74 ? -11.406 3.585 14.648 1.00 94.88 74 LEU A O 1
ATOM 605 N N . VAL A 1 75 ? -10.013 2.047 13.806 1.00 94.81 75 VAL A N 1
ATOM 606 C CA . VAL A 1 75 ? -11.066 1.336 13.076 1.00 94.81 75 VAL A CA 1
ATOM 607 C C . VAL A 1 75 ? -12.021 0.642 14.043 1.00 94.81 75 VAL A C 1
ATOM 609 O O . VAL A 1 75 ? -13.237 0.740 13.880 1.00 94.81 75 VAL A O 1
ATOM 612 N N . TYR A 1 76 ? -11.509 0.000 15.094 1.00 94.81 76 TYR A N 1
ATOM 613 C CA . TYR A 1 76 ? -12.364 -0.568 16.133 1.00 94.81 76 TYR A CA 1
ATOM 614 C C . TYR A 1 76 ? -13.239 0.512 16.798 1.00 94.81 76 TYR A C 1
ATOM 616 O O . TYR A 1 76 ? -14.447 0.323 16.950 1.00 94.81 76 TYR A O 1
ATOM 624 N N . GLN A 1 77 ? -12.667 1.670 17.139 1.00 92.81 77 GLN A N 1
ATOM 625 C CA . GLN A 1 77 ? -13.414 2.783 17.729 1.00 92.81 77 GLN A CA 1
ATOM 626 C C . GLN A 1 77 ? -14.485 3.334 16.778 1.00 92.81 77 GLN A C 1
ATOM 628 O O . GLN A 1 77 ? -15.612 3.580 17.215 1.00 92.81 77 GLN A O 1
ATOM 633 N N . ASP A 1 78 ? -14.194 3.468 15.479 1.00 93.69 78 ASP A N 1
ATOM 634 C CA . ASP A 1 78 ? -15.195 3.882 14.489 1.00 93.69 78 ASP A CA 1
ATOM 635 C C . ASP A 1 78 ? -16.343 2.873 14.378 1.00 93.69 78 ASP A C 1
ATOM 637 O O . ASP A 1 78 ? -17.516 3.255 14.341 1.00 93.69 78 ASP A O 1
ATOM 641 N N . TRP A 1 79 ? -16.019 1.578 14.379 1.00 93.81 79 TRP A N 1
ATOM 642 C CA . TRP A 1 79 ? -17.006 0.503 14.349 1.00 93.81 79 TRP A CA 1
ATOM 643 C C . TRP A 1 79 ? -17.928 0.543 15.575 1.00 93.81 79 TRP A C 1
ATOM 645 O O . TRP A 1 79 ? -19.155 0.489 15.432 1.00 93.81 79 TRP A O 1
ATOM 655 N N . VAL A 1 80 ? -17.359 0.709 16.775 1.00 92.00 80 VAL A N 1
ATOM 656 C CA . VAL A 1 80 ? -18.123 0.859 18.024 1.00 92.00 80 VAL A CA 1
ATOM 657 C C . VAL A 1 80 ? -19.006 2.105 17.979 1.00 92.00 80 VAL A C 1
ATOM 659 O O . VAL A 1 80 ? -20.205 1.997 18.238 1.00 92.00 80 VAL A O 1
ATOM 662 N N . ARG A 1 81 ? -18.463 3.262 17.578 1.00 89.31 81 ARG A N 1
ATOM 663 C CA . ARG A 1 81 ? -19.200 4.535 17.470 1.00 89.31 81 ARG A CA 1
ATOM 664 C C . ARG A 1 81 ? -20.395 4.445 16.517 1.00 89.31 81 ARG A C 1
ATOM 666 O O . ARG A 1 81 ? -21.424 5.072 16.750 1.00 89.31 81 ARG A O 1
ATOM 673 N N . LYS A 1 82 ? -20.299 3.631 15.462 1.00 90.06 82 LYS A N 1
ATOM 674 C CA . LYS A 1 82 ? -21.402 3.384 14.514 1.00 90.06 82 LYS A CA 1
ATOM 675 C C . LYS A 1 82 ? -22.453 2.392 15.027 1.00 90.06 82 LYS A C 1
ATOM 677 O O . LYS A 1 82 ? -23.477 2.194 14.365 1.00 90.06 82 LYS A O 1
ATOM 682 N N . GLY A 1 83 ? -22.252 1.819 16.213 1.00 91.62 83 GLY A N 1
ATOM 683 C CA . GLY A 1 83 ? -23.164 0.865 16.839 1.00 91.62 83 GLY A CA 1
ATOM 684 C C . GLY A 1 83 ? -22.900 -0.580 16.427 1.00 91.62 83 GLY A C 1
ATOM 685 O O . GLY A 1 83 ? -23.846 -1.356 16.338 1.00 91.62 83 GLY A O 1
ATOM 686 N N . LYS A 1 84 ? -21.635 -0.933 16.158 1.00 92.69 84 LYS A N 1
ATOM 687 C CA . LYS A 1 84 ? -21.197 -2.299 15.827 1.00 92.69 84 LYS A CA 1
ATOM 688 C C . LYS A 1 84 ? -21.956 -2.901 14.633 1.00 92.69 84 LYS A C 1
ATOM 690 O O . LYS A 1 84 ? -22.573 -3.959 14.767 1.00 92.69 84 LYS A O 1
ATOM 695 N N . PRO A 1 85 ? -21.973 -2.224 13.471 1.00 89.38 85 PRO A N 1
ATOM 696 C CA . PRO A 1 85 ? -22.793 -2.647 12.343 1.00 89.38 85 PRO A CA 1
ATOM 697 C C . PRO A 1 85 ? -22.368 -4.036 11.824 1.00 89.38 85 PRO A C 1
ATOM 699 O O . PRO A 1 85 ? -21.176 -4.298 11.652 1.00 89.38 85 PRO A O 1
ATOM 702 N N . LYS A 1 86 ? -23.353 -4.922 11.593 1.00 77.12 86 LYS A N 1
ATOM 703 C CA . LYS A 1 86 ? -23.170 -6.318 11.122 1.00 77.12 86 LYS A CA 1
ATOM 704 C C . LYS A 1 86 ? -23.937 -6.650 9.829 1.00 77.12 86 LYS A C 1
ATOM 706 O O . LYS A 1 86 ? -23.673 -7.670 9.198 1.00 77.12 86 LYS A O 1
ATOM 711 N N . SER A 1 87 ? -24.892 -5.810 9.434 1.00 71.75 87 SER A N 1
ATOM 712 C CA . SER A 1 87 ? -25.773 -5.963 8.264 1.00 71.75 87 SER A CA 1
ATOM 713 C C . SER A 1 87 ? -25.282 -5.140 7.071 1.00 71.75 87 SER A C 1
ATOM 715 O O . SER A 1 87 ? -24.590 -4.152 7.257 1.00 71.75 87 SER A O 1
ATOM 717 N N . LYS A 1 88 ? -25.649 -5.491 5.828 1.00 70.75 88 LYS A N 1
ATOM 718 C CA . LYS A 1 88 ? -25.292 -4.722 4.609 1.00 70.75 88 LYS A CA 1
ATOM 719 C C . LYS A 1 88 ? -26.050 -3.382 4.498 1.00 70.75 88 LYS A C 1
ATOM 721 O O . LYS A 1 88 ? -26.715 -3.122 3.498 1.00 70.75 88 LYS A O 1
ATOM 726 N N . ASP A 1 89 ? -25.976 -2.549 5.525 1.00 80.88 89 ASP A N 1
ATOM 727 C CA . ASP A 1 89 ? -26.604 -1.233 5.599 1.00 80.88 89 ASP A CA 1
ATOM 728 C C . ASP A 1 89 ? -25.612 -0.099 5.273 1.00 80.88 89 ASP A C 1
ATOM 730 O O . ASP A 1 89 ? -24.434 -0.317 4.964 1.00 80.88 89 ASP A O 1
ATOM 734 N N . SER A 1 90 ? -26.103 1.141 5.295 1.00 86.88 90 SER A N 1
ATOM 735 C CA . SER A 1 90 ? -25.301 2.337 5.020 1.00 86.88 90 SER A CA 1
ATOM 736 C C . SER A 1 90 ? -24.163 2.545 6.024 1.00 86.88 90 SER A C 1
ATOM 738 O O . SER A 1 90 ? -23.122 3.086 5.650 1.00 86.88 90 SER A O 1
ATOM 740 N N . LYS A 1 91 ? -24.305 2.075 7.272 1.00 90.75 91 LYS A N 1
ATOM 741 C CA . LYS A 1 91 ? -23.269 2.212 8.303 1.00 90.75 91 LYS A CA 1
ATOM 742 C C . LYS A 1 91 ? -22.086 1.298 8.024 1.00 90.75 91 LYS A C 1
ATOM 744 O O . LYS A 1 91 ? -20.955 1.743 8.201 1.00 90.75 91 LYS A O 1
ATOM 749 N N . VAL A 1 92 ? -22.319 0.073 7.540 1.00 92.25 92 VAL A N 1
ATOM 750 C CA . VAL A 1 92 ? -21.224 -0.800 7.075 1.00 92.25 92 VAL A CA 1
ATOM 751 C C . VAL A 1 92 ? -20.465 -0.155 5.922 1.00 92.25 92 VAL A C 1
ATOM 753 O O . VAL A 1 92 ? -19.237 -0.127 5.955 1.00 92.25 92 VAL A O 1
ATOM 756 N N . ARG A 1 93 ? -21.163 0.419 4.935 1.00 90.94 93 ARG A N 1
ATOM 757 C CA . ARG A 1 93 ? -20.496 1.091 3.805 1.00 90.94 93 ARG A CA 1
ATOM 758 C C 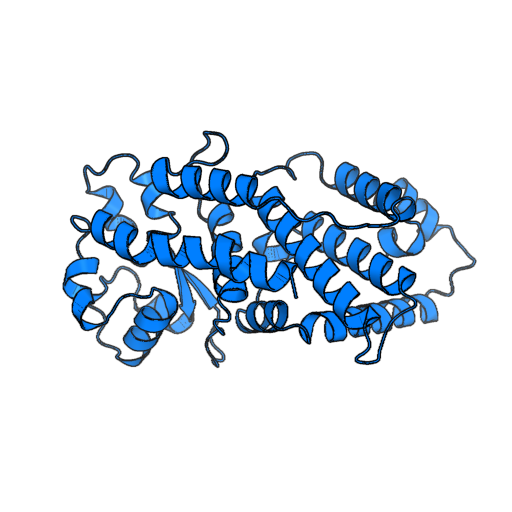. ARG A 1 93 ? -19.649 2.274 4.266 1.00 90.94 93 ARG A C 1
ATOM 760 O O . ARG A 1 93 ? -18.493 2.388 3.870 1.00 90.94 93 ARG A O 1
ATOM 767 N N . GLN A 1 94 ? -20.196 3.117 5.142 1.00 91.81 94 GLN A N 1
ATOM 768 C CA . GLN A 1 94 ? -19.460 4.254 5.692 1.00 91.81 94 GLN A CA 1
ATOM 769 C C . GLN A 1 94 ? -18.249 3.796 6.516 1.00 91.81 94 GLN A C 1
ATOM 771 O O . GLN A 1 94 ? -17.171 4.358 6.382 1.00 91.81 94 GLN A O 1
ATOM 776 N N . PHE A 1 95 ? -18.404 2.754 7.333 1.00 94.12 95 PHE A N 1
ATOM 777 C CA . PHE A 1 95 ? -17.317 2.159 8.108 1.00 94.12 95 PHE A CA 1
ATOM 778 C C . PHE A 1 95 ? -16.183 1.609 7.223 1.00 94.12 95 PHE A C 1
ATOM 780 O O . PHE A 1 95 ? -15.002 1.853 7.473 1.00 94.12 95 PHE A O 1
ATOM 787 N N . GLN A 1 96 ? -16.527 0.901 6.147 1.00 94.50 96 GLN A N 1
ATOM 788 C CA . GLN A 1 96 ? -15.555 0.380 5.184 1.00 94.50 96 GLN A CA 1
ATOM 789 C C . GLN A 1 96 ? -14.806 1.500 4.463 1.00 94.50 96 GLN A C 1
ATOM 791 O O . GLN A 1 96 ? -13.583 1.446 4.336 1.00 94.50 96 GLN A O 1
ATOM 796 N N . LYS A 1 97 ? -15.534 2.535 4.037 1.00 94.50 97 LYS A N 1
ATOM 797 C CA . LYS A 1 97 ? -14.960 3.729 3.416 1.00 94.50 97 LYS A CA 1
ATOM 798 C C . LYS A 1 97 ? -14.025 4.469 4.372 1.00 94.50 97 LYS A C 1
ATOM 800 O O . LYS A 1 97 ? -12.915 4.807 3.987 1.00 94.50 97 LYS A O 1
ATOM 805 N N . ASN A 1 98 ? -14.428 4.641 5.627 1.00 95.31 98 ASN A N 1
ATOM 806 C CA . ASN A 1 98 ? -13.593 5.208 6.685 1.00 95.31 98 ASN A CA 1
ATOM 807 C C . ASN A 1 98 ? -12.306 4.401 6.897 1.00 95.31 98 ASN A C 1
ATOM 809 O O . ASN A 1 98 ? -11.227 4.975 7.005 1.00 95.31 98 ASN A O 1
ATOM 813 N N . SER A 1 99 ? -12.410 3.070 6.894 1.00 96.44 99 SER A N 1
ATOM 814 C CA . SER A 1 99 ? -11.249 2.180 7.003 1.00 96.44 99 SER A CA 1
ATOM 815 C C . SER A 1 99 ? -10.299 2.358 5.816 1.00 96.44 99 SER A C 1
ATOM 817 O O . SER A 1 99 ? -9.086 2.401 6.002 1.00 96.44 99 SER A O 1
ATOM 819 N N . PHE A 1 100 ? -10.837 2.491 4.598 1.00 97.75 100 PHE A N 1
ATOM 820 C CA . PHE A 1 100 ? -10.039 2.801 3.410 1.00 97.75 100 PHE A CA 1
ATOM 821 C C . PHE A 1 100 ? -9.333 4.154 3.546 1.00 97.75 100 PHE A C 1
ATOM 823 O O . PHE A 1 100 ? -8.120 4.207 3.376 1.00 97.75 100 PHE A O 1
ATOM 830 N N . ILE A 1 101 ? -10.068 5.212 3.905 1.00 97.62 101 ILE A N 1
ATOM 831 C CA . ILE A 1 101 ? -9.524 6.565 4.097 1.00 97.62 101 ILE A CA 1
ATOM 832 C C . ILE A 1 101 ? -8.378 6.546 5.109 1.00 97.62 101 ILE A C 1
ATOM 834 O O . ILE A 1 101 ? -7.335 7.145 4.868 1.00 97.62 101 ILE A O 1
ATOM 838 N N . LEU A 1 102 ? -8.551 5.842 6.229 1.00 97.31 102 LEU A N 1
ATOM 839 C CA . LEU A 1 102 ? -7.506 5.739 7.236 1.00 97.31 102 LEU A CA 1
ATOM 840 C C . LEU A 1 102 ? -6.268 5.011 6.701 1.00 97.31 102 LEU A C 1
ATOM 842 O O . LEU A 1 102 ? -5.161 5.500 6.905 1.00 97.31 102 LEU A O 1
ATOM 846 N N . LEU A 1 103 ? -6.425 3.865 6.028 1.00 98.12 103 LEU A N 1
ATOM 847 C CA . LEU A 1 103 ? -5.270 3.133 5.500 1.00 98.12 103 LEU A CA 1
ATOM 848 C C . LEU A 1 103 ? -4.542 3.921 4.402 1.00 98.12 103 LEU A C 1
ATOM 850 O O . LEU A 1 103 ? -3.318 3.966 4.405 1.00 98.12 103 LEU A O 1
ATOM 854 N N . ASP A 1 104 ? -5.281 4.571 3.504 1.00 98.44 104 ASP A N 1
ATOM 855 C CA . ASP A 1 104 ? -4.736 5.469 2.481 1.00 98.44 104 ASP A CA 1
ATOM 856 C C . ASP A 1 104 ? -3.869 6.571 3.114 1.00 98.44 104 ASP A C 1
ATOM 858 O O . ASP A 1 104 ? -2.698 6.723 2.762 1.00 98.44 104 ASP A O 1
ATOM 862 N N . SER A 1 105 ? -4.391 7.252 4.141 1.00 97.88 105 SER A N 1
ATOM 863 C CA . SER A 1 105 ? -3.636 8.252 4.901 1.00 97.88 105 SER A CA 1
ATOM 864 C C . SER A 1 105 ? -2.410 7.663 5.602 1.00 97.88 105 SER A C 1
ATOM 866 O O . SER A 1 105 ? -1.344 8.269 5.571 1.00 97.88 105 SER A O 1
ATOM 868 N N . LEU A 1 106 ? -2.514 6.478 6.208 1.00 97.88 106 LEU A N 1
ATOM 869 C CA . LEU A 1 106 ? -1.385 5.849 6.904 1.00 97.88 106 LEU A CA 1
ATOM 870 C C . LEU A 1 106 ? -0.261 5.438 5.946 1.00 97.88 106 LEU A C 1
ATOM 872 O O . LEU A 1 106 ? 0.909 5.584 6.294 1.00 97.88 106 LEU A O 1
ATOM 876 N N . ILE A 1 107 ? -0.597 4.967 4.742 1.00 98.44 107 ILE A N 1
ATOM 877 C CA . ILE A 1 107 ? 0.389 4.667 3.696 1.00 98.44 107 ILE A CA 1
ATOM 878 C C . ILE A 1 107 ? 1.080 5.961 3.258 1.00 98.44 107 ILE A C 1
ATOM 880 O O . ILE A 1 107 ? 2.308 6.008 3.229 1.00 98.44 107 ILE A O 1
ATOM 884 N N . TYR A 1 108 ? 0.319 7.028 2.996 1.00 98.31 108 TYR A N 1
ATOM 885 C CA . TYR A 1 108 ? 0.884 8.340 2.668 1.00 98.31 108 TYR A CA 1
ATOM 886 C C . TYR A 1 108 ? 1.854 8.834 3.754 1.00 98.31 108 TYR A C 1
ATOM 888 O O . TYR A 1 108 ? 2.981 9.237 3.464 1.00 98.31 108 TYR A O 1
ATOM 896 N N . GLU A 1 109 ? 1.437 8.777 5.019 1.00 97.06 109 GLU A N 1
ATOM 897 C CA . GLU A 1 109 ? 2.240 9.218 6.161 1.00 97.06 109 GLU A CA 1
ATOM 898 C C . GLU A 1 109 ? 3.493 8.363 6.378 1.00 97.06 109 GLU A C 1
ATOM 900 O O . GLU A 1 109 ? 4.526 8.891 6.794 1.00 97.06 109 GLU A O 1
ATOM 905 N N . TYR A 1 110 ? 3.410 7.051 6.134 1.00 97.06 110 TYR A N 1
ATOM 906 C CA . TYR A 1 110 ? 4.555 6.145 6.215 1.00 97.06 110 TYR A CA 1
ATOM 907 C C . TYR A 1 110 ? 5.612 6.496 5.171 1.00 97.06 110 TYR A C 1
ATOM 909 O O . TYR A 1 110 ? 6.787 6.646 5.505 1.00 97.06 110 TYR A O 1
ATOM 917 N N . VAL A 1 111 ? 5.183 6.677 3.920 1.00 97.06 111 VAL A N 1
ATOM 918 C CA . VAL A 1 111 ? 6.062 6.995 2.789 1.00 97.06 111 VAL A CA 1
ATOM 919 C C . VAL A 1 111 ? 6.728 8.357 2.986 1.00 97.06 111 VAL A C 1
ATOM 921 O O . VAL A 1 111 ? 7.930 8.487 2.773 1.00 97.06 111 VAL A O 1
ATOM 924 N N . ASN A 1 112 ? 5.989 9.334 3.519 1.00 96.19 112 ASN A N 1
ATOM 925 C CA . ASN A 1 112 ? 6.517 10.635 3.949 1.00 96.19 112 ASN A CA 1
ATOM 926 C C . ASN A 1 112 ? 7.292 10.578 5.280 1.00 96.19 112 ASN A C 1
ATOM 928 O O . ASN A 1 112 ? 7.641 11.609 5.844 1.00 96.19 112 ASN A O 1
ATOM 932 N N . GLN A 1 113 ? 7.550 9.383 5.822 1.00 93.94 113 GLN A N 1
ATOM 933 C CA . GLN A 1 113 ? 8.374 9.157 7.014 1.00 93.94 113 GLN A CA 1
ATOM 934 C C . GLN A 1 113 ? 7.880 9.893 8.278 1.00 93.94 113 GLN A C 1
ATOM 936 O O . GLN A 1 113 ? 8.625 10.052 9.246 1.00 93.94 113 GLN A O 1
ATOM 941 N N . MET A 1 114 ? 6.597 10.262 8.328 1.00 93.81 114 MET A N 1
ATOM 942 C CA . MET A 1 114 ? 6.000 11.077 9.398 1.00 93.81 114 MET A CA 1
ATOM 943 C C . MET A 1 114 ? 5.864 10.334 10.739 1.00 93.81 114 MET A C 1
ATOM 945 O O . MET A 1 114 ? 5.492 10.922 11.751 1.00 93.81 114 MET A O 1
ATOM 949 N N . TRP A 1 115 ? 6.104 9.022 10.752 1.00 92.44 115 TRP A N 1
ATOM 950 C CA . TRP A 1 115 ? 6.003 8.166 11.938 1.00 92.44 115 TRP A CA 1
ATOM 951 C C . TRP A 1 115 ? 7.334 8.000 12.691 1.00 92.44 115 TRP A C 1
ATOM 953 O O . TRP A 1 115 ? 7.367 7.390 13.758 1.00 92.44 115 TRP A O 1
ATOM 963 N N . ARG A 1 116 ? 8.444 8.546 12.179 1.00 87.00 116 ARG A N 1
ATOM 964 C CA . ARG A 1 116 ? 9.759 8.404 12.820 1.00 87.00 116 ARG A CA 1
ATOM 965 C C . ARG A 1 116 ? 9.842 9.185 14.135 1.00 87.00 116 ARG A C 1
ATOM 967 O O . ARG A 1 116 ? 9.525 10.365 14.189 1.00 87.00 116 ARG A O 1
ATOM 974 N N . GLY A 1 117 ? 10.311 8.521 15.193 1.00 82.50 117 GLY A N 1
ATOM 975 C CA . GLY A 1 117 ? 10.683 9.154 16.466 1.00 82.50 117 GLY A CA 1
ATOM 976 C C . GLY A 1 117 ? 9.532 9.608 17.373 1.00 82.50 117 GLY A C 1
ATOM 977 O O . GLY A 1 117 ? 9.804 10.121 18.454 1.00 82.50 117 GLY A O 1
ATOM 978 N N . ALA A 1 118 ? 8.266 9.420 16.979 1.00 84.00 118 ALA A N 1
ATOM 979 C CA . ALA A 1 118 ? 7.115 9.911 17.747 1.00 84.00 118 ALA A CA 1
ATOM 980 C C . ALA A 1 118 ? 5.870 9.001 17.694 1.00 84.00 118 ALA A C 1
ATOM 982 O O . ALA A 1 118 ? 4.758 9.474 17.939 1.00 84.00 118 ALA A O 1
ATOM 983 N N . SER A 1 119 ? 6.035 7.708 17.390 1.00 88.50 119 SER A N 1
ATOM 984 C CA . SER A 1 119 ? 4.930 6.754 17.204 1.00 88.50 119 SER A CA 1
ATOM 985 C C . SER A 1 119 ? 3.924 6.741 18.360 1.00 88.50 119 SER A C 1
ATOM 987 O O . SER A 1 119 ? 2.746 7.003 18.133 1.00 88.50 119 SER A O 1
ATOM 989 N N . ASP A 1 120 ? 4.369 6.518 19.600 1.00 84.81 120 ASP A N 1
ATOM 990 C CA . ASP A 1 120 ? 3.471 6.390 20.761 1.00 84.81 120 ASP A CA 1
ATOM 991 C C . ASP A 1 120 ? 2.676 7.672 21.027 1.00 84.81 120 ASP A C 1
ATOM 993 O O . ASP A 1 120 ? 1.461 7.637 21.234 1.00 84.81 120 ASP A O 1
ATOM 997 N N . SER A 1 121 ? 3.350 8.825 20.967 1.00 88.00 121 SER A N 1
ATOM 998 C CA . SER A 1 121 ? 2.716 10.140 21.114 1.00 88.00 121 SER A CA 1
ATOM 999 C C . SER A 1 121 ? 1.683 10.387 20.019 1.00 88.00 121 SER A C 1
ATOM 1001 O O . SER A 1 121 ? 0.609 10.920 20.294 1.00 88.00 121 SER A O 1
ATOM 1003 N N . ARG A 1 122 ? 1.975 9.973 18.782 1.00 91.44 122 ARG A N 1
ATOM 1004 C CA . ARG A 1 122 ? 1.052 10.117 17.656 1.00 91.44 122 ARG A CA 1
ATOM 1005 C C . ARG A 1 122 ? -0.180 9.236 17.822 1.00 91.44 122 ARG A C 1
ATOM 1007 O O . ARG A 1 122 ? -1.288 9.731 17.645 1.00 91.44 122 ARG A O 1
ATOM 1014 N N . ILE A 1 123 ? -0.004 7.977 18.223 1.00 91.94 123 ILE A N 1
ATOM 1015 C CA . ILE A 1 123 ? -1.120 7.063 18.502 1.00 91.94 123 ILE A CA 1
ATOM 1016 C C . ILE A 1 123 ? -2.000 7.634 19.617 1.00 91.94 123 ILE A C 1
ATOM 1018 O O . ILE A 1 123 ? -3.211 7.739 19.444 1.00 91.94 123 ILE A O 1
ATOM 1022 N N . ALA A 1 124 ? -1.405 8.071 20.730 1.00 88.94 124 ALA A N 1
ATOM 1023 C CA . ALA A 1 124 ? -2.147 8.663 21.842 1.00 88.94 124 ALA A CA 1
ATOM 1024 C C . ALA A 1 124 ? -2.943 9.915 21.418 1.00 88.94 124 ALA A C 1
ATOM 1026 O O . ALA A 1 124 ? -4.108 10.068 21.788 1.00 88.94 124 ALA A O 1
ATOM 1027 N N . ASN A 1 125 ? -2.347 10.789 20.600 1.00 89.38 125 ASN A N 1
ATOM 1028 C CA . ASN A 1 125 ? -3.022 11.974 20.062 1.00 89.38 125 ASN A CA 1
ATOM 1029 C C . ASN A 1 125 ? -4.150 11.615 19.085 1.00 89.38 125 ASN A C 1
ATOM 1031 O O . ASN A 1 125 ? -5.212 12.242 19.088 1.00 89.38 125 ASN A O 1
ATOM 1035 N N . ASN A 1 126 ? -3.945 10.598 18.250 1.00 91.50 126 ASN A N 1
ATOM 1036 C CA . ASN A 1 126 ? -4.974 10.122 17.337 1.00 91.50 126 ASN A CA 1
ATOM 1037 C C . ASN A 1 126 ? -6.170 9.565 18.113 1.00 91.50 126 ASN A C 1
ATOM 1039 O O . ASN A 1 126 ? -7.297 9.941 17.812 1.00 91.50 126 ASN A O 1
ATOM 1043 N N . ILE A 1 127 ? -5.938 8.741 19.140 1.00 90.06 127 ILE A N 1
ATOM 1044 C CA . ILE A 1 127 ? -7.010 8.173 19.968 1.00 90.06 127 ILE A CA 1
ATOM 1045 C C . ILE A 1 127 ? -7.786 9.273 20.703 1.00 90.06 127 ILE A C 1
ATOM 1047 O O . ILE A 1 127 ? -9.016 9.302 20.648 1.00 90.06 127 ILE A O 1
ATOM 1051 N N . SER A 1 128 ? -7.088 10.206 21.355 1.00 86.62 128 SER A N 1
ATOM 1052 C CA . SER A 1 128 ? -7.743 11.275 22.119 1.00 86.62 128 SER A CA 1
ATOM 1053 C C . SER A 1 128 ? -8.549 12.222 21.225 1.00 86.62 128 SER A C 1
ATOM 1055 O O . SER A 1 128 ? -9.669 12.598 21.569 1.00 86.62 128 SER A O 1
ATOM 1057 N N . SER A 1 129 ? -8.026 12.561 20.043 1.00 84.94 129 SER A N 1
ATOM 1058 C CA . SER A 1 129 ? -8.731 13.409 19.073 1.00 84.94 129 SER A CA 1
ATOM 1059 C C . SER A 1 129 ? -9.850 12.686 18.321 1.00 84.94 129 SER A C 1
ATOM 1061 O O . SER A 1 129 ? -10.739 13.342 17.780 1.00 84.94 129 SER A O 1
ATOM 1063 N N . PHE A 1 130 ? -9.843 11.352 18.278 1.00 85.31 130 PHE A N 1
ATOM 1064 C CA . PHE A 1 130 ? -10.898 10.574 17.632 1.00 85.31 130 PHE A CA 1
ATOM 1065 C C . PHE A 1 130 ? -12.237 10.712 18.367 1.00 85.31 130 PHE A C 1
ATOM 1067 O O . PHE A 1 130 ? -13.286 10.830 17.734 1.00 85.31 130 PHE A O 1
ATOM 1074 N N . ALA A 1 131 ? -12.199 10.757 19.702 1.00 71.94 131 ALA A N 1
ATOM 1075 C CA . ALA A 1 131 ? -13.388 10.859 20.546 1.00 71.94 131 ALA A CA 1
ATOM 1076 C C . ALA A 1 131 ? -14.175 12.170 20.353 1.00 71.94 131 ALA A C 1
ATOM 1078 O O . ALA A 1 131 ? -15.378 12.198 20.602 1.00 71.94 131 ALA A O 1
ATOM 1079 N N . SER A 1 132 ? -13.517 13.245 19.905 1.00 69.94 132 SER A N 1
ATOM 1080 C CA . SER A 1 132 ? -14.101 14.589 19.802 1.00 69.94 132 SER A CA 1
ATOM 1081 C C . SER A 1 132 ? -14.545 14.997 18.392 1.00 69.94 132 SER A C 1
ATOM 1083 O O . SER A 1 132 ? -15.131 16.067 18.235 1.00 69.94 132 SER A O 1
ATOM 1085 N N . LYS A 1 133 ? -14.296 14.180 17.358 1.00 71.69 133 LYS A N 1
ATOM 1086 C CA . LYS A 1 133 ? -14.614 14.516 15.958 1.00 71.69 133 LYS A CA 1
ATOM 1087 C C . LYS A 1 133 ? -15.953 13.928 15.500 1.00 71.69 133 LYS A C 1
ATOM 1089 O O . LYS A 1 133 ? -16.172 12.721 15.610 1.00 71.69 133 LYS A O 1
ATOM 1094 N N . GLU A 1 134 ? -16.811 14.752 14.891 1.00 64.38 134 GLU A N 1
ATOM 1095 C CA . GLU A 1 134 ? -18.024 14.290 14.190 1.00 64.38 134 GLU A CA 1
ATOM 1096 C C . GLU A 1 134 ? -17.646 13.440 12.962 1.00 64.38 134 GLU A C 1
ATOM 1098 O O . GLU A 1 134 ? -17.981 12.252 12.887 1.00 64.38 134 GLU A O 1
ATOM 1103 N N . GLU A 1 135 ? -16.824 13.989 12.062 1.00 63.69 135 GLU A N 1
ATOM 1104 C CA . GLU A 1 135 ? -16.195 13.259 10.956 1.00 63.69 135 GLU A CA 1
ATOM 1105 C C . GLU A 1 135 ? -14.763 12.872 11.322 1.00 63.69 135 GLU A C 1
ATOM 1107 O O . GLU A 1 135 ? -13.858 13.700 11.405 1.00 63.69 135 GLU A O 1
ATOM 1112 N N . ALA A 1 136 ? -14.551 11.586 11.594 1.00 70.94 136 ALA A N 1
ATOM 1113 C CA . ALA A 1 136 ? -13.316 11.160 12.242 1.00 70.94 136 ALA A CA 1
ATOM 1114 C C . ALA A 1 136 ? -12.136 10.924 11.285 1.00 70.94 136 ALA A C 1
ATOM 1116 O O . ALA A 1 136 ? -10.994 10.872 11.739 1.00 70.94 136 ALA A O 1
ATOM 1117 N N . PHE A 1 137 ? -12.389 10.821 9.977 1.00 87.62 137 PHE A N 1
ATOM 1118 C CA . PHE A 1 137 ? -11.354 10.551 8.982 1.00 87.62 137 PHE A CA 1
ATOM 1119 C C . PHE A 1 137 ? -11.475 11.502 7.797 1.00 87.62 137 PHE A C 1
ATOM 1121 O O . PHE A 1 137 ? -12.493 11.519 7.110 1.00 87.62 137 PHE A O 1
ATOM 1128 N N . VAL A 1 138 ? -10.409 12.262 7.555 1.00 90.81 138 VAL A N 1
ATOM 1129 C CA . VAL A 1 138 ? -10.287 13.179 6.419 1.00 90.81 138 VAL A CA 1
ATOM 1130 C C . VAL A 1 138 ? -9.345 12.540 5.395 1.00 90.81 138 VAL A C 1
ATOM 1132 O O . VAL A 1 138 ? -8.225 12.180 5.770 1.00 90.81 138 VAL A O 1
ATOM 1135 N N . PRO A 1 139 ? -9.762 12.371 4.127 1.00 95.31 139 PRO A N 1
ATOM 1136 C CA . PRO A 1 139 ? -8.888 11.847 3.083 1.00 95.31 139 PRO A CA 1
ATOM 1137 C C . PRO A 1 139 ? -7.689 12.754 2.821 1.00 95.31 139 PRO A C 1
ATOM 1139 O O . PRO A 1 139 ? -7.825 13.978 2.791 1.00 95.31 139 PRO A O 1
ATOM 1142 N N . VAL A 1 140 ? -6.527 12.154 2.540 1.00 97.06 140 VAL A N 1
ATOM 1143 C CA . VAL A 1 140 ? -5.422 12.884 1.903 1.00 97.06 140 VAL A CA 1
ATOM 1144 C C . VAL A 1 140 ? -5.931 13.462 0.584 1.00 97.06 140 VAL A C 1
ATOM 1146 O O . VAL A 1 140 ? -6.630 12.783 -0.179 1.00 97.06 140 VAL A O 1
ATOM 1149 N N . THR A 1 141 ? -5.629 14.730 0.326 1.00 97.06 141 THR A N 1
ATOM 1150 C CA . THR A 1 141 ? -6.125 15.401 -0.874 1.00 97.06 141 THR A CA 1
ATOM 1151 C C . THR A 1 141 ? -5.488 14.808 -2.130 1.00 97.06 141 THR A C 1
ATOM 1153 O O . THR A 1 141 ? -4.469 14.116 -2.064 1.00 97.06 141 THR A O 1
ATOM 1156 N N . GLN A 1 142 ? -6.124 15.019 -3.281 1.00 97.38 142 GLN A N 1
ATOM 1157 C CA . GLN A 1 142 ? -5.602 14.504 -4.545 1.00 97.38 142 GLN A CA 1
ATOM 1158 C C . GLN A 1 142 ? -4.260 15.160 -4.885 1.00 97.38 142 GLN A C 1
ATOM 1160 O O . GLN A 1 142 ? -3.337 14.475 -5.313 1.00 97.38 142 GLN A O 1
ATOM 1165 N N . GLU A 1 143 ? -4.155 16.456 -4.613 1.00 97.88 143 GLU A N 1
ATOM 1166 C CA . GLU A 1 143 ? -2.988 17.290 -4.878 1.00 97.88 143 GLU A CA 1
ATOM 1167 C C . GLU A 1 143 ? -1.766 16.757 -4.124 1.00 97.88 143 GLU A C 1
ATOM 1169 O O . GLU A 1 143 ? -0.719 16.565 -4.721 1.00 97.88 143 GLU A O 1
ATOM 1174 N N . LYS A 1 144 ? -1.921 16.387 -2.846 1.00 98.00 144 LYS A N 1
ATOM 1175 C CA . LYS A 1 144 ? -0.832 15.801 -2.047 1.00 98.00 144 LYS A CA 1
ATOM 1176 C C . LYS A 1 144 ? -0.324 14.473 -2.604 1.00 98.00 144 LYS A C 1
ATOM 1178 O O . LYS A 1 144 ? 0.872 14.203 -2.583 1.00 98.00 144 LYS A O 1
ATOM 1183 N N . TRP A 1 145 ? -1.233 13.619 -3.076 1.00 98.19 145 TRP A N 1
ATOM 1184 C CA . TRP A 1 145 ? -0.846 12.360 -3.710 1.00 98.19 145 TRP A CA 1
ATOM 1185 C C . TRP A 1 145 ? -0.134 12.593 -5.044 1.00 98.19 145 TRP A C 1
ATOM 1187 O O . TRP A 1 145 ? 0.844 11.910 -5.329 1.00 98.19 145 TRP A O 1
ATOM 1197 N N . GLU A 1 146 ? -0.600 13.552 -5.842 1.00 97.56 146 GLU A N 1
ATOM 1198 C CA . GLU A 1 146 ? 0.039 13.932 -7.106 1.00 97.56 146 GLU A CA 1
ATOM 1199 C C . GLU A 1 146 ? 1.425 14.543 -6.877 1.00 97.56 146 GLU A C 1
ATOM 1201 O O . GLU A 1 146 ? 2.372 14.123 -7.531 1.00 97.56 146 GLU A O 1
ATOM 1206 N N . GLU A 1 147 ? 1.578 15.446 -5.907 1.00 97.62 147 GLU A N 1
ATOM 1207 C CA . GLU A 1 147 ? 2.869 16.020 -5.504 1.00 97.62 147 GLU A CA 1
ATOM 1208 C C . GLU A 1 147 ? 3.876 14.927 -5.122 1.00 97.62 147 GLU A C 1
ATOM 1210 O O . GLU A 1 147 ? 4.976 14.886 -5.673 1.00 97.62 147 GLU A O 1
ATOM 1215 N N . LEU A 1 148 ? 3.476 13.994 -4.249 1.00 97.88 148 LEU A N 1
ATOM 1216 C CA . LEU A 1 148 ? 4.318 12.869 -3.835 1.00 97.88 148 LEU A CA 1
ATOM 1217 C C . LEU A 1 148 ? 4.736 11.993 -5.026 1.00 97.88 148 LEU A C 1
ATOM 1219 O O . LEU A 1 148 ? 5.899 11.612 -5.146 1.00 97.88 148 LEU A O 1
ATOM 1223 N N . LEU A 1 149 ? 3.788 11.636 -5.897 1.00 97.75 149 LEU A N 1
ATOM 1224 C CA . LEU A 1 149 ? 4.071 10.768 -7.040 1.00 97.75 149 LEU A CA 1
ATOM 1225 C C . LEU A 1 149 ? 4.958 11.458 -8.072 1.00 97.75 149 LEU A C 1
ATOM 1227 O O . LEU A 1 149 ? 5.890 10.827 -8.564 1.00 97.75 149 LEU A O 1
ATOM 1231 N N . ASN A 1 150 ? 4.716 12.737 -8.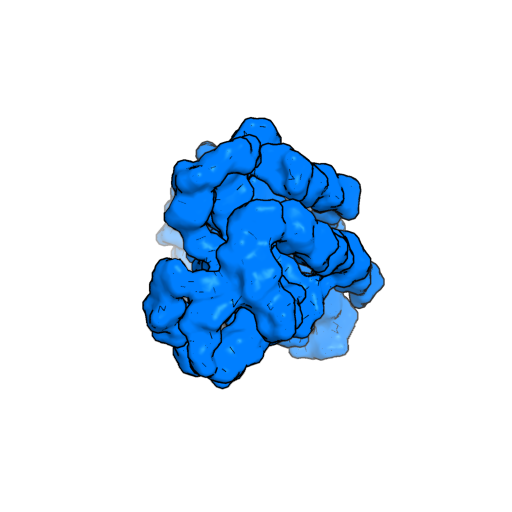357 1.00 96.94 150 ASN A N 1
ATOM 1232 C CA . ASN A 1 150 ? 5.544 13.516 -9.272 1.00 96.94 150 ASN A CA 1
ATOM 1233 C C . ASN A 1 150 ? 6.981 13.615 -8.748 1.00 96.94 150 ASN A C 1
ATOM 1235 O O . ASN A 1 150 ? 7.917 13.371 -9.505 1.00 96.94 150 ASN A O 1
ATOM 1239 N N . GLU A 1 151 ? 7.178 13.852 -7.446 1.00 96.62 151 GLU A N 1
ATOM 1240 C CA . GLU A 1 151 ? 8.521 13.849 -6.854 1.00 96.62 151 GLU A CA 1
ATOM 1241 C C . GLU A 1 151 ? 9.228 12.490 -7.044 1.00 96.62 151 GLU A C 1
ATOM 1243 O O . GLU A 1 151 ? 10.377 12.426 -7.498 1.00 96.62 151 GLU A O 1
ATOM 1248 N N . ILE A 1 152 ? 8.526 11.382 -6.784 1.00 96.69 152 ILE A N 1
ATOM 1249 C CA . ILE A 1 152 ? 9.058 10.022 -6.967 1.00 96.69 152 ILE A CA 1
ATOM 1250 C C . ILE A 1 152 ? 9.388 9.746 -8.447 1.00 96.69 152 ILE A C 1
ATOM 1252 O O . ILE A 1 152 ? 10.426 9.146 -8.759 1.00 96.69 152 ILE A O 1
ATOM 1256 N N . PHE A 1 153 ? 8.516 10.153 -9.370 1.00 95.62 153 PHE A N 1
ATOM 1257 C CA . PHE A 1 153 ? 8.633 9.856 -10.800 1.00 95.62 153 PHE A CA 1
ATOM 1258 C C . PHE A 1 153 ? 9.678 10.709 -11.509 1.00 95.62 153 PHE A C 1
ATOM 1260 O O . PHE A 1 153 ? 10.404 10.191 -12.360 1.00 95.62 153 PHE A O 1
ATOM 1267 N N . GLU A 1 154 ? 9.811 11.974 -11.127 1.00 93.50 154 GLU A N 1
ATOM 1268 C CA . GLU A 1 154 ? 10.739 12.910 -11.757 1.00 93.50 154 GLU A CA 1
ATOM 1269 C C . GLU A 1 154 ? 12.105 12.900 -11.072 1.00 93.50 154 GLU A C 1
ATOM 1271 O O . GLU A 1 154 ? 13.130 12.802 -11.746 1.00 93.50 154 GLU A O 1
ATOM 1276 N N . SER A 1 155 ? 12.122 12.946 -9.738 1.00 93.19 155 SER A N 1
ATOM 1277 C CA . SER A 1 155 ? 13.343 13.175 -8.951 1.00 93.19 155 SER A CA 1
ATOM 1278 C C . SER A 1 155 ? 13.834 11.942 -8.195 1.00 93.19 155 SER A C 1
ATOM 1280 O O . SER A 1 155 ? 14.979 11.918 -7.743 1.00 93.19 155 SER A O 1
ATOM 1282 N N . GLN A 1 156 ? 13.009 10.894 -8.076 1.00 94.81 156 GLN A N 1
ATOM 1283 C CA . GLN A 1 156 ? 13.317 9.691 -7.288 1.00 94.81 156 GLN A CA 1
ATOM 1284 C C . GLN A 1 156 ? 13.635 10.040 -5.829 1.00 94.81 156 GLN A C 1
ATOM 1286 O O . GLN A 1 156 ? 14.491 9.418 -5.186 1.00 94.81 156 GLN A O 1
ATOM 1291 N N . THR A 1 157 ? 12.916 11.028 -5.305 1.00 95.62 157 THR A N 1
ATOM 1292 C CA . THR A 1 157 ? 12.999 11.478 -3.920 1.00 95.62 157 THR A CA 1
ATOM 1293 C C . THR A 1 157 ? 11.618 11.541 -3.279 1.00 95.62 157 THR A C 1
ATOM 1295 O O . THR A 1 157 ? 10.597 11.480 -3.960 1.00 95.62 157 THR A O 1
ATOM 1298 N N . ILE A 1 158 ? 11.617 11.599 -1.952 1.00 95.69 158 ILE A N 1
ATOM 1299 C CA . ILE A 1 158 ? 10.491 11.991 -1.111 1.00 95.69 158 ILE A CA 1
ATOM 1300 C C . ILE A 1 158 ? 11.049 12.998 -0.109 1.00 95.69 158 ILE A C 1
ATOM 1302 O O . ILE A 1 158 ? 11.972 12.653 0.640 1.00 95.69 158 ILE A O 1
ATOM 1306 N N . ASP A 1 159 ? 10.516 14.218 -0.104 1.00 93.00 159 ASP A N 1
ATOM 1307 C CA . ASP A 1 159 ? 11.024 15.331 0.708 1.00 93.00 159 ASP A CA 1
ATOM 1308 C C . ASP A 1 159 ? 12.546 15.529 0.516 1.00 93.00 159 ASP A C 1
ATOM 1310 O O . ASP A 1 159 ? 13.339 15.580 1.460 1.00 93.00 159 ASP A O 1
ATOM 1314 N N . GLY A 1 160 ? 12.993 15.485 -0.746 1.00 91.56 160 GLY A N 1
ATOM 1315 C CA . GLY A 1 160 ? 14.402 15.628 -1.141 1.00 91.56 160 GLY A CA 1
ATOM 1316 C C . GLY A 1 160 ? 15.312 14.450 -0.764 1.00 91.56 160 GLY A C 1
ATOM 1317 O O . GLY A 1 160 ? 16.476 14.403 -1.170 1.00 91.56 160 GLY A O 1
ATOM 1318 N N . SER A 1 161 ? 14.802 13.463 -0.026 1.00 93.19 161 SER A N 1
ATOM 1319 C CA . SER A 1 161 ? 15.532 12.249 0.336 1.00 93.19 161 SER A CA 1
ATOM 1320 C C . SER A 1 161 ? 15.317 11.163 -0.710 1.00 93.19 161 SER A C 1
ATOM 1322 O O . SER A 1 161 ? 14.188 10.882 -1.095 1.00 93.19 161 SER A O 1
ATOM 1324 N N . ARG A 1 162 ? 16.391 10.505 -1.156 1.00 94.94 162 ARG A N 1
ATOM 1325 C CA . ARG A 1 162 ? 16.316 9.434 -2.165 1.00 94.94 162 ARG A CA 1
ATOM 1326 C C . ARG A 1 162 ? 15.335 8.331 -1.752 1.00 94.94 162 ARG A C 1
ATOM 1328 O O . ARG A 1 162 ? 15.377 7.853 -0.617 1.00 94.94 162 ARG A O 1
ATOM 1335 N N . ILE A 1 163 ? 14.514 7.876 -2.700 1.00 95.75 163 ILE A N 1
ATOM 1336 C CA . ILE A 1 163 ? 13.623 6.732 -2.485 1.00 95.75 163 ILE A CA 1
ATOM 1337 C C . ILE A 1 163 ? 14.409 5.459 -2.174 1.00 95.75 163 ILE A C 1
ATOM 1339 O O . ILE A 1 163 ? 15.523 5.233 -2.647 1.00 95.75 163 ILE A O 1
ATOM 1343 N N . THR A 1 164 ? 13.782 4.584 -1.398 1.00 94.44 164 THR A N 1
ATOM 1344 C CA . THR A 1 164 ? 14.301 3.256 -1.078 1.00 94.44 164 THR A CA 1
ATOM 1345 C C . THR A 1 164 ? 13.189 2.236 -1.252 1.00 94.44 164 THR A C 1
ATOM 1347 O O . THR A 1 164 ? 12.009 2.576 -1.157 1.00 94.44 164 THR A O 1
ATOM 1350 N N . ARG A 1 165 ? 13.552 0.971 -1.478 1.00 93.62 165 ARG A N 1
ATOM 1351 C CA . ARG A 1 165 ? 12.573 -0.108 -1.644 1.00 93.62 165 ARG A CA 1
ATOM 1352 C C . ARG A 1 165 ? 11.548 -0.195 -0.493 1.00 93.62 165 ARG A C 1
ATOM 1354 O O . ARG A 1 165 ? 10.367 -0.233 -0.810 1.00 93.62 165 ARG A O 1
ATOM 1361 N N . PRO A 1 166 ? 11.924 -0.103 0.801 1.00 94.56 166 PRO A N 1
ATOM 1362 C CA . PRO A 1 166 ? 10.944 -0.115 1.892 1.00 94.56 166 PRO A CA 1
ATOM 1363 C C . PRO A 1 166 ? 9.863 0.970 1.795 1.00 94.56 166 PRO A C 1
ATOM 1365 O O . PRO A 1 166 ? 8.741 0.742 2.223 1.00 94.56 166 PRO A O 1
ATOM 1368 N N . LEU A 1 167 ? 10.166 2.133 1.206 1.00 95.62 167 LEU A N 1
ATOM 1369 C CA . LEU A 1 167 ? 9.168 3.189 0.984 1.00 95.62 167 LEU A CA 1
ATOM 1370 C C . LEU A 1 167 ? 8.283 2.907 -0.237 1.00 95.62 167 LEU A C 1
ATOM 1372 O O . LEU A 1 167 ? 7.154 3.381 -0.305 1.00 95.62 167 LEU A O 1
ATOM 1376 N N . MET A 1 168 ? 8.782 2.149 -1.212 1.00 97.31 168 MET A N 1
ATOM 1377 C CA . MET A 1 168 ? 8.066 1.850 -2.453 1.00 97.31 168 MET A CA 1
ATOM 1378 C C . MET A 1 168 ? 7.171 0.621 -2.332 1.00 97.31 168 MET A C 1
ATOM 1380 O O . MET A 1 168 ? 6.116 0.587 -2.964 1.00 97.31 168 MET A O 1
ATOM 1384 N N . ASP A 1 169 ? 7.548 -0.358 -1.506 1.00 96.25 169 ASP A N 1
ATOM 1385 C CA . ASP A 1 169 ? 6.778 -1.589 -1.326 1.00 96.25 169 ASP A CA 1
ATOM 1386 C C . ASP A 1 169 ? 5.314 -1.271 -0.940 1.00 96.25 169 ASP A C 1
ATOM 1388 O O . ASP A 1 169 ? 4.416 -1.691 -1.676 1.00 96.25 169 ASP A O 1
ATOM 1392 N N . PRO A 1 170 ? 5.007 -0.442 0.083 1.00 97.19 170 PRO A N 1
ATOM 1393 C CA . PRO A 1 170 ? 3.620 -0.125 0.435 1.00 97.19 170 PRO A CA 1
ATOM 1394 C C . PRO A 1 170 ? 2.841 0.597 -0.664 1.00 97.19 170 PRO A C 1
ATOM 1396 O O . PRO A 1 170 ? 1.659 0.310 -0.858 1.00 97.19 170 PRO A O 1
ATOM 1399 N N . LEU A 1 171 ? 3.492 1.497 -1.412 1.00 97.94 171 LEU A N 1
ATOM 1400 C CA . LEU A 1 171 ? 2.874 2.164 -2.563 1.00 97.94 171 LEU A CA 1
ATOM 1401 C C . LEU A 1 171 ? 2.493 1.157 -3.643 1.00 97.94 171 LEU A C 1
ATOM 1403 O O . LEU A 1 171 ? 1.436 1.280 -4.256 1.00 97.94 171 LEU A O 1
ATOM 1407 N N . LEU A 1 172 ? 3.334 0.149 -3.858 1.00 97.31 172 LEU A N 1
ATOM 1408 C CA . LEU A 1 172 ? 3.093 -0.879 -4.849 1.00 97.31 172 LEU A CA 1
ATOM 1409 C C . LEU A 1 172 ? 1.900 -1.766 -4.451 1.00 97.31 172 LEU A C 1
ATOM 1411 O O . LEU A 1 172 ? 0.998 -1.963 -5.264 1.00 97.31 172 LEU A O 1
ATOM 1415 N N . TYR A 1 173 ? 1.817 -2.221 -3.195 1.00 97.62 173 TYR A N 1
ATOM 1416 C CA . TYR A 1 173 ? 0.631 -2.937 -2.693 1.00 97.62 173 TYR A CA 1
ATOM 1417 C C . TYR A 1 173 ? -0.641 -2.087 -2.788 1.00 97.62 173 TYR A C 1
ATOM 1419 O O . TYR A 1 173 ? -1.690 -2.574 -3.225 1.00 97.62 173 TYR A O 1
ATOM 1427 N N . HIS A 1 174 ? -0.548 -0.807 -2.420 1.00 98.19 174 HIS A N 1
ATOM 1428 C CA . HIS A 1 174 ? -1.660 0.129 -2.527 1.00 98.19 174 HIS A CA 1
ATOM 1429 C C . HIS A 1 174 ? -2.128 0.282 -3.976 1.00 98.19 174 HIS A C 1
ATOM 1431 O O . HIS A 1 174 ? -3.320 0.163 -4.252 1.00 98.19 174 HIS A O 1
ATOM 1437 N N . PHE A 1 175 ? -1.189 0.446 -4.910 1.00 98.31 175 PHE A N 1
ATOM 1438 C CA . PHE A 1 175 ? -1.445 0.527 -6.344 1.00 98.31 175 PHE A CA 1
ATOM 1439 C C . PHE A 1 175 ? -2.249 -0.671 -6.866 1.00 98.31 175 PHE A C 1
ATOM 1441 O O . PHE A 1 175 ? -3.260 -0.471 -7.548 1.00 98.31 175 PHE A O 1
ATOM 1448 N N . TYR A 1 176 ? -1.847 -1.906 -6.545 1.00 97.62 176 TYR A N 1
ATOM 1449 C CA . TYR A 1 176 ? -2.574 -3.089 -7.021 1.00 97.62 176 TYR A CA 1
ATOM 1450 C C . TYR A 1 176 ? -3.990 -3.151 -6.443 1.00 97.62 176 TYR A C 1
ATOM 1452 O O . TYR A 1 176 ? -4.939 -3.465 -7.168 1.00 97.62 176 TYR A O 1
ATOM 1460 N N . ALA A 1 177 ? -4.156 -2.794 -5.166 1.00 97.75 177 ALA A N 1
ATOM 1461 C CA . ALA A 1 177 ? -5.462 -2.772 -4.521 1.00 97.75 177 ALA A CA 1
ATOM 1462 C C . ALA A 1 177 ? -6.387 -1.672 -5.067 1.00 97.75 177 ALA A C 1
ATOM 1464 O O . ALA A 1 177 ? -7.563 -1.939 -5.323 1.00 97.75 177 ALA A O 1
ATOM 1465 N N . LEU A 1 178 ? -5.863 -0.465 -5.312 1.00 98.38 178 LEU A N 1
ATOM 1466 C CA . LEU A 1 178 ? -6.575 0.619 -6.000 1.00 98.38 178 LEU A CA 1
ATOM 1467 C C . LEU A 1 178 ? -6.967 0.216 -7.425 1.00 98.38 178 LEU A C 1
ATOM 1469 O O . LEU A 1 178 ? -8.050 0.558 -7.901 1.00 98.38 178 LEU A O 1
ATOM 1473 N N . SER A 1 179 ? -6.097 -0.534 -8.101 1.00 97.69 179 SER A N 1
ATOM 1474 C CA . SER A 1 179 ? -6.319 -1.008 -9.466 1.00 97.69 179 SER A CA 1
ATOM 1475 C C . SER A 1 179 ? -7.273 -2.189 -9.580 1.00 97.69 179 SER A C 1
ATOM 1477 O O . SER A 1 179 ? -7.663 -2.525 -10.697 1.00 97.69 179 SER A O 1
ATOM 1479 N N . GLY A 1 180 ? -7.673 -2.794 -8.462 1.00 96.50 180 GLY A N 1
ATOM 1480 C 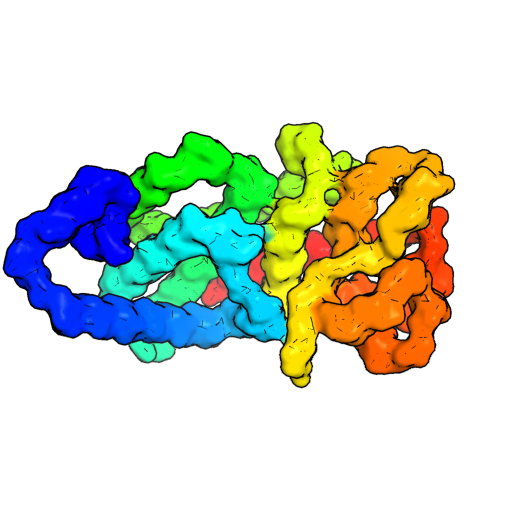CA . GLY A 1 180 ? -8.534 -3.969 -8.459 1.00 96.50 180 GLY A CA 1
ATOM 1481 C C . GLY A 1 180 ? -7.862 -5.211 -9.040 1.00 96.50 180 GLY A C 1
ATOM 1482 O O . GLY A 1 180 ? -8.522 -6.039 -9.663 1.00 96.50 180 GLY A O 1
ATOM 1483 N N . ILE A 1 181 ? -6.544 -5.314 -8.885 1.00 95.56 181 ILE A N 1
ATOM 1484 C CA . ILE A 1 181 ? -5.755 -6.419 -9.419 1.00 95.56 181 ILE A CA 1
ATOM 1485 C C . ILE A 1 181 ? -5.535 -7.418 -8.296 1.00 95.56 181 ILE A C 1
ATOM 1487 O O . ILE A 1 181 ? -4.940 -7.082 -7.272 1.00 95.56 181 ILE A O 1
ATOM 1491 N N . SER A 1 182 ? -6.008 -8.645 -8.491 1.00 92.38 182 SER A N 1
ATOM 1492 C CA . SER A 1 182 ? -5.798 -9.727 -7.533 1.00 92.38 182 SER A CA 1
ATOM 1493 C C . SER A 1 182 ? -4.388 -10.297 -7.620 1.00 92.38 182 SER A C 1
ATOM 1495 O O . SER A 1 182 ? -3.842 -10.490 -8.718 1.00 92.38 182 SER A O 1
ATOM 1497 N N . GLY A 1 183 ? -3.857 -10.646 -6.452 1.00 89.81 183 GLY A N 1
ATOM 1498 C CA . GLY A 1 183 ? -2.695 -11.512 -6.329 1.00 89.81 183 GLY A CA 1
ATOM 1499 C C . GLY A 1 183 ? -2.914 -12.862 -7.017 1.00 89.81 183 GLY A C 1
ATOM 1500 O O . GLY A 1 183 ? -4.042 -13.200 -7.393 1.00 89.81 183 GLY A O 1
ATOM 1501 N N . PRO A 1 184 ? -1.833 -13.610 -7.261 1.00 85.69 184 PRO A N 1
ATOM 1502 C CA . PRO A 1 184 ? -1.915 -14.925 -7.880 1.00 85.69 184 PRO A CA 1
ATOM 1503 C C . PRO A 1 184 ? -2.710 -15.882 -6.978 1.00 85.69 184 PRO A C 1
ATOM 1505 O O . PRO A 1 184 ? -2.522 -15.891 -5.761 1.00 85.69 184 PRO A O 1
ATOM 1508 N N . ASP A 1 185 ? -3.562 -16.722 -7.573 1.00 74.62 185 ASP A N 1
ATOM 1509 C CA . ASP A 1 185 ? -4.265 -17.812 -6.876 1.00 74.62 185 ASP A CA 1
ATOM 1510 C C . ASP A 1 185 ? -3.302 -18.982 -6.620 1.00 74.62 185 ASP A C 1
ATOM 1512 O O . ASP A 1 185 ? -3.505 -20.107 -7.078 1.00 74.62 185 ASP A O 1
ATOM 1516 N N . SER A 1 186 ? -2.188 -18.705 -5.948 1.00 68.00 186 SER A N 1
ATOM 1517 C CA . SER A 1 186 ? -1.126 -19.672 -5.728 1.00 68.00 186 SER A CA 1
ATOM 1518 C C . SER A 1 186 ? -0.766 -19.803 -4.252 1.00 68.00 186 SER A C 1
ATOM 1520 O O . SER A 1 186 ? -0.927 -18.892 -3.436 1.00 68.00 186 SER A O 1
ATOM 1522 N N . ILE A 1 187 ? -0.265 -20.986 -3.895 1.00 67.88 187 ILE A N 1
ATOM 1523 C CA . ILE A 1 187 ? 0.300 -21.243 -2.566 1.00 67.88 187 ILE A CA 1
ATOM 1524 C C . ILE A 1 187 ? 1.608 -20.472 -2.341 1.00 67.88 187 ILE A C 1
ATOM 1526 O O . ILE A 1 187 ? 2.027 -20.318 -1.195 1.00 67.88 187 ILE A O 1
ATOM 1530 N N . TYR A 1 188 ? 2.219 -19.960 -3.413 1.00 69.38 188 TYR A N 1
ATOM 1531 C CA . TYR A 1 188 ? 3.532 -19.334 -3.387 1.00 69.38 188 TYR A CA 1
ATOM 1532 C C . TYR A 1 188 ? 3.547 -18.060 -2.556 1.00 69.38 188 TYR A C 1
ATOM 1534 O O . TYR A 1 188 ? 2.553 -17.332 -2.427 1.00 69.38 188 TYR A O 1
ATOM 1542 N N . ASN A 1 189 ? 4.702 -17.794 -1.960 1.00 77.56 189 ASN A N 1
ATOM 1543 C CA . ASN A 1 189 ? 4.932 -16.516 -1.305 1.00 77.56 189 ASN A CA 1
ATOM 1544 C C . ASN A 1 189 ? 4.902 -15.388 -2.341 1.00 77.56 189 ASN A C 1
ATOM 1546 O O . ASN A 1 189 ? 5.127 -15.613 -3.524 1.00 77.56 189 ASN A O 1
ATOM 1550 N N . ILE A 1 190 ? 4.593 -14.176 -1.902 1.00 85.38 190 ILE A N 1
ATOM 1551 C CA . ILE A 1 190 ? 4.555 -12.991 -2.758 1.00 85.38 190 ILE A CA 1
ATOM 1552 C C . ILE A 1 190 ? 5.701 -12.098 -2.313 1.00 85.38 190 ILE A C 1
ATOM 1554 O O . ILE A 1 190 ? 5.926 -11.930 -1.115 1.00 85.38 190 ILE A O 1
ATOM 1558 N N . GLU A 1 191 ? 6.431 -11.535 -3.266 1.00 86.75 191 GLU A N 1
ATOM 1559 C CA . GLU A 1 191 ? 7.453 -10.544 -2.970 1.00 86.75 191 GLU A CA 1
ATOM 1560 C C . GLU A 1 191 ? 7.421 -9.399 -3.972 1.00 86.75 191 GLU A C 1
ATOM 1562 O O . GLU A 1 191 ? 7.000 -9.548 -5.120 1.00 86.75 191 GLU A O 1
ATOM 1567 N N . VAL A 1 192 ? 7.890 -8.238 -3.525 1.00 90.38 192 VAL A N 1
ATOM 1568 C CA . VAL A 1 192 ? 8.286 -7.185 -4.452 1.00 90.38 192 VAL A CA 1
ATOM 1569 C C . VAL A 1 192 ? 9.606 -7.608 -5.087 1.00 90.38 192 VAL A C 1
ATOM 1571 O O . VAL A 1 192 ? 10.519 -8.035 -4.383 1.00 90.38 192 VAL A O 1
ATOM 1574 N N . ASP A 1 193 ? 9.741 -7.477 -6.397 1.00 89.31 193 ASP A N 1
ATOM 1575 C CA . ASP A 1 193 ? 11.017 -7.710 -7.059 1.00 89.31 193 ASP A CA 1
ATOM 1576 C C . ASP A 1 193 ? 11.279 -6.722 -8.191 1.00 89.31 193 ASP A C 1
ATOM 1578 O O . ASP A 1 193 ? 10.390 -6.017 -8.679 1.00 89.31 193 ASP A O 1
ATOM 1582 N N . HIS A 1 194 ? 12.547 -6.671 -8.578 1.00 91.56 194 HIS A N 1
ATOM 1583 C CA . HIS A 1 194 ? 13.058 -5.873 -9.663 1.00 91.56 194 HIS A CA 1
ATOM 1584 C C . HIS A 1 194 ? 12.743 -6.500 -11.027 1.00 91.56 194 HIS A C 1
ATOM 1586 O O . HIS A 1 194 ? 13.087 -7.646 -11.328 1.00 91.56 194 HIS A O 1
ATOM 1592 N N . ILE A 1 195 ? 12.127 -5.716 -11.909 1.00 91.38 195 ILE A N 1
ATOM 1593 C CA . ILE A 1 195 ? 11.876 -6.106 -13.301 1.00 91.38 195 ILE A CA 1
ATOM 1594 C C . ILE A 1 195 ? 13.216 -6.270 -14.021 1.00 91.38 195 ILE A C 1
ATOM 1596 O O . ILE A 1 195 ? 13.509 -7.359 -14.527 1.00 91.38 195 ILE A O 1
ATOM 1600 N N . LEU A 1 196 ? 14.032 -5.211 -14.009 1.00 90.31 196 LEU A N 1
ATOM 1601 C CA . LEU A 1 196 ? 15.416 -5.207 -14.468 1.00 90.31 196 LEU A CA 1
ATOM 1602 C C . LEU A 1 196 ? 16.364 -5.502 -13.297 1.00 90.31 196 LEU A C 1
ATOM 1604 O O . LEU A 1 196 ? 16.300 -4.797 -12.283 1.00 90.31 196 LEU A O 1
ATOM 1608 N N . PRO A 1 197 ? 17.288 -6.470 -13.442 1.00 89.31 197 PRO A N 1
ATOM 1609 C CA . PRO A 1 197 ? 18.271 -6.786 -12.413 1.00 89.31 197 PRO A CA 1
ATOM 1610 C C . PRO A 1 197 ? 19.079 -5.564 -11.967 1.00 89.31 197 PRO A C 1
ATOM 1612 O O . PRO A 1 197 ? 19.558 -4.782 -12.791 1.00 89.31 197 PRO A O 1
ATOM 1615 N N . GLN A 1 198 ? 19.303 -5.447 -10.656 1.00 90.12 198 GLN A N 1
ATOM 1616 C CA . GLN A 1 198 ? 20.040 -4.326 -10.058 1.00 90.12 198 GLN A CA 1
ATOM 1617 C C . GLN A 1 198 ? 21.451 -4.156 -10.649 1.00 90.12 198 GLN A C 1
ATOM 1619 O O . GLN A 1 198 ? 21.940 -3.041 -10.795 1.00 90.12 198 GLN A O 1
ATOM 1624 N N . GLU A 1 199 ? 22.098 -5.250 -11.057 1.00 88.56 199 GLU A N 1
ATOM 1625 C CA . GLU A 1 199 ? 23.451 -5.236 -11.628 1.00 88.56 199 GLU A CA 1
ATOM 1626 C C . GLU A 1 199 ? 23.562 -4.429 -12.924 1.00 88.56 199 GLU A C 1
ATOM 1628 O O . GLU A 1 199 ? 24.613 -3.848 -13.196 1.00 88.56 199 GLU A O 1
ATOM 1633 N N . LEU A 1 200 ? 22.476 -4.332 -13.697 1.00 89.50 200 LEU A N 1
ATOM 1634 C CA . LEU A 1 200 ? 22.447 -3.500 -14.900 1.00 89.50 200 LEU A CA 1
ATOM 1635 C C . LEU A 1 200 ? 22.579 -2.012 -14.566 1.00 89.50 200 LEU A C 1
ATOM 1637 O O . LEU A 1 200 ? 23.158 -1.252 -15.341 1.00 89.50 200 LEU A O 1
ATOM 1641 N N . PHE A 1 201 ? 22.089 -1.601 -13.394 1.00 91.69 201 PHE A N 1
ATOM 1642 C CA . PHE A 1 201 ? 22.206 -0.228 -12.915 1.00 91.69 201 PHE A CA 1
ATOM 1643 C C . PHE A 1 201 ? 23.624 0.086 -12.419 1.00 91.69 201 PHE A C 1
ATOM 1645 O O . PHE A 1 201 ? 24.052 1.236 -12.459 1.00 91.69 201 PHE A O 1
ATOM 1652 N N . ASN A 1 202 ? 24.415 -0.909 -12.015 1.00 87.12 202 ASN A N 1
ATOM 1653 C CA . ASN A 1 202 ? 25.790 -0.652 -11.575 1.00 87.12 202 ASN A CA 1
ATOM 1654 C C . ASN A 1 202 ? 26.668 -0.162 -12.737 1.00 87.12 202 ASN A C 1
ATOM 1656 O O . ASN A 1 202 ? 27.436 0.787 -12.569 1.00 87.12 202 ASN A O 1
ATOM 1660 N N . ASN A 1 203 ? 26.474 -0.732 -13.929 1.00 83.19 203 ASN A N 1
ATOM 1661 C CA . ASN A 1 203 ? 27.325 -0.515 -15.105 1.00 83.19 203 ASN A CA 1
ATOM 1662 C C . ASN A 1 203 ? 26.821 0.574 -16.071 1.00 83.19 203 ASN A C 1
ATOM 1664 O O . ASN A 1 203 ? 27.384 0.738 -17.151 1.00 83.19 203 ASN A O 1
ATOM 1668 N N . THR A 1 204 ? 25.769 1.315 -15.713 1.00 88.19 204 THR A N 1
ATOM 1669 C CA . THR A 1 204 ? 25.199 2.379 -16.557 1.00 88.19 204 THR A CA 1
ATOM 1670 C C . THR A 1 204 ? 25.637 3.786 -16.129 1.00 88.19 204 THR A C 1
ATOM 1672 O O . THR A 1 204 ? 26.003 4.026 -14.971 1.00 88.19 204 THR A O 1
ATOM 1675 N N . PHE A 1 205 ? 25.557 4.719 -17.082 1.00 88.06 205 PHE A N 1
ATOM 1676 C CA . PHE A 1 205 ? 25.761 6.163 -16.911 1.00 88.06 205 PHE A CA 1
ATOM 1677 C C . PHE A 1 205 ? 24.451 6.936 -16.693 1.00 88.06 205 PHE A C 1
ATOM 1679 O O . PHE A 1 205 ? 24.458 8.165 -16.677 1.00 88.06 205 PHE A O 1
ATOM 1686 N N . ILE A 1 206 ? 23.321 6.234 -16.546 1.00 88.75 206 ILE A N 1
ATOM 1687 C CA . ILE A 1 206 ? 22.038 6.864 -16.222 1.00 88.75 206 ILE A CA 1
ATOM 1688 C C . ILE A 1 206 ? 22.174 7.633 -14.898 1.00 88.75 206 ILE A C 1
ATOM 1690 O O . ILE A 1 206 ? 22.647 7.097 -13.894 1.00 88.75 206 ILE A O 1
ATOM 1694 N N . GLN A 1 207 ? 21.757 8.899 -14.906 1.00 86.62 207 GLN A N 1
ATOM 1695 C CA . GLN A 1 207 ? 21.739 9.740 -13.710 1.00 86.62 207 GLN A CA 1
ATOM 1696 C C . GLN A 1 207 ? 20.758 9.183 -12.670 1.00 86.62 207 GLN A C 1
ATOM 1698 O O . GLN A 1 207 ? 19.729 8.616 -13.024 1.00 86.62 207 GLN A O 1
ATOM 1703 N N . ASN A 1 208 ? 21.070 9.345 -11.381 1.00 85.38 208 ASN A N 1
ATOM 1704 C CA . ASN A 1 208 ? 20.244 8.869 -10.260 1.00 85.38 208 ASN A CA 1
ATOM 1705 C C . ASN A 1 208 ? 19.943 7.356 -10.277 1.00 85.38 208 ASN A C 1
ATOM 1707 O O . ASN A 1 208 ? 18.929 6.912 -9.732 1.00 85.38 208 ASN A O 1
ATOM 1711 N N . LYS A 1 209 ? 20.825 6.540 -10.871 1.00 89.19 209 LYS A N 1
ATOM 1712 C CA . LYS A 1 209 ? 20.664 5.078 -10.977 1.00 89.19 209 LYS A CA 1
ATOM 1713 C C . LYS A 1 209 ? 20.396 4.383 -9.639 1.00 89.19 209 LYS A C 1
ATOM 1715 O O . LYS A 1 209 ? 19.646 3.411 -9.605 1.00 89.19 209 LYS A O 1
ATOM 1720 N N . GLU A 1 210 ? 20.928 4.913 -8.539 1.00 89.31 210 GLU A N 1
ATOM 1721 C CA . GLU A 1 210 ? 20.707 4.398 -7.184 1.00 89.31 210 GLU A CA 1
ATOM 1722 C C . GLU A 1 210 ? 19.263 4.588 -6.694 1.00 89.31 210 GLU A C 1
ATOM 1724 O O . GLU A 1 210 ? 18.792 3.815 -5.867 1.00 89.31 210 GLU A O 1
ATOM 1729 N N . GLY A 1 211 ? 18.556 5.615 -7.175 1.00 89.88 211 GLY A N 1
ATOM 1730 C CA . GLY A 1 211 ? 17.123 5.788 -6.924 1.00 89.88 211 GLY A CA 1
ATOM 1731 C C . GLY A 1 211 ? 16.284 4.995 -7.925 1.00 89.88 211 GLY A C 1
ATOM 1732 O O . GLY A 1 211 ? 15.353 4.289 -7.545 1.00 89.88 211 GLY A O 1
ATOM 1733 N N . LEU A 1 212 ? 16.652 5.049 -9.210 1.00 92.25 212 LEU A N 1
ATOM 1734 C CA . LEU A 1 212 ? 15.899 4.414 -10.298 1.00 92.25 212 LEU A CA 1
ATOM 1735 C C . LEU A 1 212 ? 15.794 2.899 -10.156 1.00 92.25 212 LEU A C 1
ATOM 1737 O O . LEU A 1 212 ? 14.736 2.338 -10.450 1.00 92.25 212 LEU A O 1
ATOM 1741 N N . VAL A 1 213 ? 16.849 2.247 -9.662 1.00 93.38 213 VAL A N 1
ATOM 1742 C CA . VAL A 1 213 ? 16.826 0.804 -9.409 1.00 93.38 213 VAL A CA 1
ATOM 1743 C C . VAL A 1 213 ? 15.694 0.421 -8.455 1.00 93.38 213 VAL A C 1
ATOM 1745 O O . VAL A 1 213 ? 15.072 -0.616 -8.653 1.00 93.38 213 VAL A O 1
ATOM 1748 N N . HIS A 1 214 ? 15.368 1.267 -7.475 1.00 94.44 214 HIS A N 1
ATOM 1749 C CA . HIS A 1 214 ? 14.281 1.057 -6.517 1.00 94.44 214 HIS A CA 1
ATOM 1750 C C . HIS A 1 214 ? 12.980 1.771 -6.899 1.00 94.44 214 HIS A C 1
ATOM 1752 O O . HIS A 1 214 ? 12.047 1.759 -6.109 1.00 94.44 214 HIS A O 1
ATOM 1758 N N . SER A 1 215 ? 12.894 2.394 -8.074 1.00 94.56 215 SER A N 1
ATOM 1759 C CA . SER A 1 215 ? 11.689 3.120 -8.487 1.00 94.56 215 SER A CA 1
ATOM 1760 C C . SER A 1 215 ? 10.490 2.195 -8.690 1.00 94.56 215 SER A C 1
ATOM 1762 O O . SER A 1 215 ? 10.641 1.036 -9.082 1.00 94.56 215 SER A O 1
ATOM 1764 N N . LEU A 1 216 ? 9.279 2.740 -8.533 1.00 95.88 216 LEU A N 1
ATOM 1765 C CA . LEU A 1 216 ? 8.035 2.030 -8.854 1.00 95.88 216 LEU A CA 1
ATOM 1766 C C . LEU A 1 216 ? 8.029 1.474 -10.286 1.00 95.88 216 LEU A C 1
ATOM 1768 O O . LEU A 1 216 ? 7.446 0.420 -10.525 1.00 95.88 216 LEU A O 1
ATOM 1772 N N . PHE A 1 217 ? 8.744 2.114 -11.217 1.00 96.00 217 PHE A N 1
ATOM 1773 C CA . PHE A 1 217 ? 8.895 1.665 -12.604 1.00 96.00 217 PHE A CA 1
ATOM 1774 C C . PHE A 1 217 ? 9.745 0.408 -12.765 1.00 96.00 217 PHE A C 1
ATOM 1776 O O . PHE A 1 217 ? 9.549 -0.320 -13.737 1.00 96.00 217 PHE A O 1
ATOM 1783 N N . ASN A 1 218 ? 10.641 0.120 -11.821 1.00 95.25 218 ASN A N 1
ATOM 1784 C CA . ASN A 1 218 ? 11.446 -1.095 -11.824 1.00 95.25 218 ASN A CA 1
ATOM 1785 C C . ASN A 1 218 ? 10.959 -2.150 -10.822 1.00 95.25 218 ASN A C 1
ATOM 1787 O O . ASN A 1 218 ? 11.560 -3.213 -10.750 1.00 95.25 218 ASN A O 1
ATOM 1791 N N . LEU A 1 219 ? 9.897 -1.893 -10.055 1.00 95.19 219 LEU A N 1
ATOM 1792 C CA . LEU A 1 219 ? 9.367 -2.835 -9.064 1.00 95.19 219 LEU A CA 1
ATOM 1793 C C . LEU A 1 219 ? 8.016 -3.422 -9.496 1.00 95.19 219 LEU A C 1
ATOM 1795 O O . LEU A 1 219 ? 7.172 -2.719 -10.058 1.00 95.19 219 LEU A O 1
ATOM 1799 N N . ALA A 1 220 ? 7.793 -4.704 -9.213 1.00 94.12 220 ALA A N 1
ATOM 1800 C CA . ALA A 1 220 ? 6.515 -5.396 -9.397 1.00 94.12 220 ALA A CA 1
ATOM 1801 C C . ALA A 1 220 ? 6.285 -6.418 -8.269 1.00 94.12 220 ALA A C 1
ATOM 1803 O O . ALA A 1 220 ? 7.249 -6.902 -7.682 1.00 94.12 220 ALA A O 1
ATOM 1804 N N . LEU A 1 221 ? 5.021 -6.736 -7.957 1.00 91.44 221 LEU A N 1
ATOM 1805 C CA . LEU A 1 221 ? 4.702 -7.847 -7.058 1.00 91.44 221 LEU A CA 1
ATOM 1806 C C . LEU A 1 221 ? 4.659 -9.120 -7.888 1.00 91.44 221 LEU A C 1
ATOM 1808 O O . LEU A 1 221 ? 3.909 -9.192 -8.861 1.00 91.44 221 LEU A O 1
ATOM 1812 N N . LEU A 1 222 ? 5.457 -10.108 -7.501 1.00 87.62 222 LEU A N 1
ATOM 1813 C CA . LEU A 1 222 ? 5.580 -11.374 -8.208 1.00 87.62 222 LEU A CA 1
ATOM 1814 C C . LEU A 1 222 ? 5.516 -12.556 -7.222 1.00 87.62 222 LEU A C 1
ATOM 1816 O O . LEU A 1 222 ? 5.859 -12.407 -6.045 1.00 87.62 222 LEU A O 1
ATOM 1820 N N . PRO A 1 223 ? 5.079 -13.742 -7.679 1.00 81.06 223 PRO A N 1
ATOM 1821 C CA . PRO A 1 223 ? 5.226 -14.985 -6.924 1.00 81.06 223 PRO A CA 1
ATOM 1822 C C . PRO A 1 223 ? 6.712 -15.296 -6.652 1.00 81.06 223 PRO A C 1
ATOM 1824 O O . PRO A 1 223 ? 7.496 -15.488 -7.578 1.00 81.06 223 PRO A O 1
ATOM 1827 N N . LYS A 1 224 ? 7.103 -15.345 -5.377 1.00 73.81 224 LYS A N 1
ATOM 1828 C CA . LYS A 1 224 ? 8.483 -15.463 -4.878 1.00 73.81 224 LYS A CA 1
ATOM 1829 C C . LYS A 1 224 ? 9.185 -16.749 -5.294 1.00 73.81 224 LYS A C 1
ATOM 1831 O O . LYS A 1 224 ? 10.338 -16.704 -5.707 1.00 73.81 224 LYS A O 1
ATOM 1836 N N . ASP A 1 225 ? 8.531 -17.897 -5.154 1.00 65.38 225 ASP A N 1
ATOM 1837 C CA . ASP A 1 225 ? 9.221 -19.187 -5.282 1.00 65.38 225 ASP A CA 1
ATOM 1838 C C . ASP A 1 225 ? 9.620 -19.473 -6.741 1.00 65.38 225 ASP A C 1
ATOM 1840 O O . ASP A 1 225 ? 10.697 -20.012 -7.000 1.00 65.38 225 ASP A O 1
ATOM 1844 N N . GLU A 1 226 ? 8.822 -19.019 -7.713 1.00 58.97 226 GLU A N 1
ATOM 1845 C CA . GLU A 1 226 ? 9.194 -19.085 -9.130 1.00 58.97 226 GLU A CA 1
ATOM 1846 C C . GLU A 1 226 ? 10.045 -17.896 -9.572 1.00 58.97 226 GLU A C 1
ATOM 1848 O O . GLU A 1 226 ? 10.941 -18.060 -10.403 1.00 58.97 226 GLU A O 1
ATOM 1853 N N . ASN A 1 227 ? 9.850 -16.710 -8.994 1.00 57.66 227 ASN A N 1
ATOM 1854 C CA . ASN A 1 227 ? 10.699 -15.561 -9.288 1.00 57.66 227 ASN A CA 1
ATOM 1855 C C . ASN A 1 227 ? 12.134 -15.734 -8.752 1.00 57.66 227 ASN A C 1
ATOM 1857 O O . ASN A 1 227 ? 13.094 -15.342 -9.411 1.00 57.66 227 ASN A O 1
ATOM 1861 N N . ALA A 1 228 ? 12.339 -16.459 -7.651 1.00 57.44 228 ALA A N 1
ATOM 1862 C CA . ALA A 1 228 ? 13.670 -16.863 -7.201 1.00 57.44 228 ALA A CA 1
ATOM 1863 C C . ALA A 1 228 ? 14.430 -17.673 -8.275 1.00 57.44 228 ALA A C 1
ATOM 1865 O O . ALA A 1 228 ? 15.656 -17.581 -8.371 1.00 57.44 228 ALA A O 1
ATOM 1866 N N . SER A 1 229 ? 13.718 -18.404 -9.147 1.00 54.97 229 SER A N 1
ATOM 1867 C CA . SER A 1 229 ? 14.309 -19.119 -10.293 1.00 54.97 229 SER A CA 1
ATOM 1868 C C . SER A 1 229 ? 14.733 -18.197 -11.456 1.00 54.97 229 SER A C 1
ATOM 1870 O O . SER A 1 229 ? 15.583 -18.570 -12.285 1.00 54.97 229 SER A O 1
ATOM 1872 N N . LYS A 1 230 ? 14.180 -16.973 -11.515 1.00 64.25 230 LYS A N 1
ATOM 1873 C CA . LYS A 1 230 ? 14.633 -15.895 -12.409 1.00 64.25 230 LYS A CA 1
ATOM 1874 C C . LYS A 1 230 ? 16.016 -15.416 -11.973 1.00 64.25 230 LYS A C 1
ATOM 1876 O O . LYS A 1 230 ? 16.903 -15.284 -12.814 1.00 64.25 230 LYS A O 1
ATOM 1881 N N . GLY A 1 231 ? 16.235 -15.208 -10.675 1.00 70.12 231 GLY A N 1
ATOM 1882 C CA . GLY A 1 231 ? 17.496 -14.682 -10.155 1.00 70.12 231 GLY A CA 1
ATOM 1883 C C . GLY A 1 231 ? 17.899 -13.387 -10.873 1.00 70.12 231 GLY A C 1
ATOM 1884 O O . GLY A 1 231 ? 17.131 -12.436 -10.937 1.00 70.12 231 GLY A O 1
ATOM 1885 N N . LYS A 1 232 ? 19.094 -13.361 -11.472 1.00 74.56 232 LYS A N 1
ATOM 1886 C CA . LYS A 1 232 ? 19.635 -12.200 -12.211 1.00 74.56 232 LYS A CA 1
ATOM 1887 C C . LYS A 1 232 ? 19.281 -12.192 -13.708 1.00 74.56 232 LYS A C 1
ATOM 1889 O O . LYS A 1 232 ? 19.881 -11.438 -14.470 1.00 74.56 232 LYS A O 1
ATOM 1894 N N . LYS A 1 233 ? 18.358 -13.052 -14.155 1.00 81.38 233 LYS A N 1
ATOM 1895 C CA . LYS A 1 233 ? 17.989 -13.156 -15.574 1.00 81.38 233 LYS A CA 1
ATOM 1896 C C . LYS A 1 233 ? 17.263 -11.903 -16.061 1.00 81.38 233 LYS A C 1
ATOM 1898 O O . LYS A 1 233 ? 16.405 -11.344 -15.377 1.00 81.38 233 LYS A O 1
ATOM 1903 N N . LEU A 1 234 ? 17.572 -11.527 -17.295 1.00 84.38 234 LEU A N 1
ATOM 1904 C CA . LEU A 1 234 ? 16.826 -10.547 -18.078 1.00 84.38 234 LEU A CA 1
ATOM 1905 C C . LEU A 1 234 ? 15.458 -11.108 -18.477 1.00 84.38 234 LEU A C 1
ATOM 1907 O O . LEU A 1 234 ? 15.298 -12.326 -18.574 1.00 84.38 234 LEU A O 1
ATOM 1911 N N . LEU A 1 235 ? 14.495 -10.239 -18.794 1.00 85.50 235 LEU A N 1
ATOM 1912 C CA . LEU A 1 235 ? 13.160 -10.671 -19.231 1.00 85.50 235 LEU A CA 1
ATOM 1913 C C . LEU A 1 235 ? 13.235 -11.600 -20.453 1.00 85.50 235 LEU A C 1
ATOM 1915 O O . LEU A 1 235 ? 12.594 -12.647 -20.476 1.00 85.50 235 LEU A O 1
ATOM 1919 N N . VAL A 1 236 ? 14.091 -11.279 -21.426 1.00 87.12 236 VAL A N 1
ATOM 1920 C CA . VAL A 1 236 ? 14.316 -12.091 -22.635 1.00 87.12 236 VAL A CA 1
ATOM 1921 C C . VAL A 1 236 ? 14.845 -13.501 -22.329 1.00 87.12 236 VAL A C 1
ATOM 1923 O O . VAL A 1 236 ? 14.612 -14.433 -23.093 1.00 87.12 236 VAL A O 1
ATOM 1926 N N . G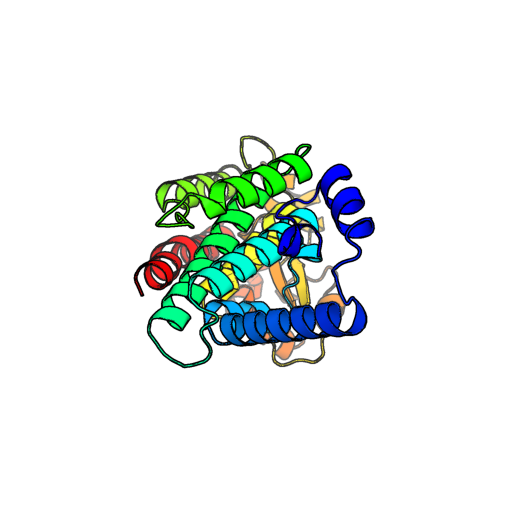LN A 1 237 ? 15.533 -13.687 -21.200 1.00 86.06 237 GLN A N 1
ATOM 1927 C CA . GLN A 1 237 ? 16.109 -14.975 -20.801 1.00 86.06 237 GLN A CA 1
ATOM 1928 C C . GLN A 1 237 ? 15.106 -15.874 -20.066 1.00 86.06 237 GLN A C 1
ATOM 1930 O O . GLN A 1 237 ? 15.427 -17.019 -19.740 1.00 86.06 237 GLN A O 1
ATOM 1935 N N . ILE A 1 238 ? 13.905 -15.373 -19.776 1.00 84.88 238 ILE A N 1
ATOM 1936 C CA . ILE A 1 238 ? 12.845 -16.158 -19.151 1.00 84.88 238 ILE A CA 1
ATOM 1937 C C . ILE A 1 238 ? 12.258 -17.087 -20.212 1.00 84.88 238 ILE A C 1
ATOM 1939 O O . ILE A 1 238 ? 11.796 -16.644 -21.262 1.00 84.88 238 ILE A O 1
ATOM 1943 N N . THR A 1 239 ? 12.280 -18.389 -19.947 1.00 84.06 239 THR A N 1
ATOM 1944 C CA . THR A 1 239 ? 11.740 -19.417 -20.850 1.00 84.06 239 THR A CA 1
ATOM 1945 C C . THR A 1 239 ? 10.403 -19.975 -20.376 1.00 84.06 239 THR A C 1
ATOM 1947 O O . THR A 1 239 ? 9.624 -20.438 -21.203 1.00 84.06 239 THR A O 1
ATOM 1950 N N . ASP A 1 240 ? 10.117 -19.899 -19.076 1.00 86.12 240 ASP A N 1
ATOM 1951 C CA . ASP A 1 240 ? 8.848 -20.346 -18.508 1.00 86.12 240 ASP A CA 1
ATOM 1952 C C . ASP A 1 240 ? 7.700 -19.411 -18.918 1.00 86.12 240 ASP A C 1
ATOM 1954 O O . ASP A 1 240 ? 7.671 -18.236 -18.547 1.00 86.12 240 ASP A O 1
ATOM 1958 N N . ASN A 1 241 ? 6.749 -19.939 -19.693 1.00 87.75 241 ASN A N 1
ATOM 1959 C CA . ASN A 1 241 ? 5.600 -19.183 -20.185 1.00 87.75 241 ASN A CA 1
ATOM 1960 C C . ASN A 1 241 ? 4.680 -18.717 -19.057 1.00 87.75 241 ASN A C 1
ATOM 1962 O O . ASN A 1 241 ? 4.148 -17.614 -19.161 1.00 87.75 241 ASN A O 1
ATOM 1966 N N . TRP A 1 242 ? 4.536 -19.505 -17.988 1.00 86.50 242 TRP A N 1
ATOM 1967 C CA . TRP A 1 242 ? 3.699 -19.115 -16.860 1.00 86.50 242 TRP A CA 1
ATOM 1968 C C . TRP A 1 242 ? 4.285 -17.893 -16.143 1.00 86.50 242 TRP A C 1
ATOM 1970 O O . TRP A 1 242 ? 3.567 -16.923 -15.906 1.00 86.50 242 TRP A O 1
ATOM 1980 N N . LEU A 1 243 ? 5.600 -17.870 -15.884 1.00 84.38 243 LEU A N 1
ATOM 1981 C CA . LEU A 1 243 ? 6.266 -16.692 -15.319 1.00 84.38 243 LEU A CA 1
ATOM 1982 C C . LEU A 1 243 ? 6.166 -15.471 -16.249 1.00 84.38 243 LEU A C 1
ATOM 1984 O O . LEU A 1 243 ? 5.968 -14.355 -15.768 1.00 84.38 243 LEU A O 1
ATOM 1988 N N . LYS A 1 244 ? 6.234 -15.663 -17.576 1.00 88.69 244 LYS A N 1
ATOM 1989 C CA . LYS A 1 244 ? 5.958 -14.578 -18.537 1.00 88.69 244 LYS A CA 1
ATOM 1990 C C . LYS A 1 244 ? 4.533 -14.040 -18.396 1.00 88.69 244 LYS A C 1
ATOM 1992 O O . LYS A 1 244 ? 4.347 -12.831 -18.428 1.00 88.69 244 LYS A O 1
ATOM 1997 N N . ASP A 1 245 ? 3.530 -14.904 -18.233 1.00 89.44 245 ASP A N 1
ATOM 1998 C CA . ASP A 1 245 ? 2.146 -14.469 -17.980 1.00 89.44 245 ASP A CA 1
ATOM 1999 C C . ASP A 1 245 ? 2.044 -13.642 -16.692 1.00 89.44 245 ASP A C 1
ATOM 2001 O O . ASP A 1 245 ? 1.384 -12.603 -16.671 1.00 89.44 245 ASP A O 1
ATOM 2005 N N . GLN A 1 246 ? 2.728 -14.059 -15.620 1.00 88.00 246 GLN A N 1
ATOM 2006 C CA . GLN A 1 246 ? 2.716 -13.315 -14.357 1.00 88.00 246 GLN A CA 1
ATOM 2007 C C . GLN A 1 246 ? 3.397 -11.949 -14.490 1.00 88.00 246 GLN A C 1
ATOM 2009 O O . GLN A 1 246 ? 2.860 -10.947 -14.019 1.00 88.00 246 GLN A O 1
ATOM 2014 N N . ILE A 1 247 ? 4.556 -11.882 -15.150 1.00 89.88 247 ILE A N 1
ATOM 2015 C CA . ILE A 1 247 ? 5.266 -10.618 -15.369 1.00 89.88 247 ILE A CA 1
ATOM 2016 C C . ILE A 1 247 ? 4.458 -9.703 -16.289 1.00 89.88 247 ILE A C 1
ATOM 2018 O O . ILE A 1 247 ? 4.332 -8.522 -15.991 1.00 89.88 247 ILE A O 1
ATOM 2022 N N . GLU A 1 248 ? 3.861 -10.210 -17.366 1.00 93.31 248 GLU A N 1
ATOM 2023 C CA . GLU A 1 248 ? 2.991 -9.396 -18.221 1.00 93.31 248 GLU A CA 1
ATOM 2024 C C . GLU A 1 248 ? 1.813 -8.818 -17.434 1.00 93.31 248 GLU A C 1
ATOM 2026 O O . GLU A 1 248 ? 1.568 -7.612 -17.474 1.00 93.31 248 GLU A O 1
ATOM 2031 N N . LYS A 1 249 ? 1.145 -9.653 -16.635 1.00 92.12 249 LYS A N 1
ATOM 2032 C CA . LYS A 1 249 ? 0.002 -9.251 -15.815 1.00 92.12 249 LYS A CA 1
ATOM 2033 C C . LYS A 1 249 ? 0.356 -8.218 -14.744 1.00 92.12 249 LYS A C 1
ATOM 2035 O O . LYS A 1 249 ? -0.423 -7.294 -14.519 1.00 92.12 249 LYS A O 1
ATOM 2040 N N . TYR A 1 250 ? 1.479 -8.395 -14.047 1.00 92.88 250 TYR A N 1
ATOM 2041 C CA . TYR A 1 250 ? 1.801 -7.607 -12.853 1.00 92.88 250 TYR A CA 1
ATOM 2042 C C . TYR A 1 250 ? 2.811 -6.486 -13.112 1.00 92.88 250 TYR A C 1
ATOM 2044 O O . TYR A 1 250 ? 2.703 -5.412 -12.528 1.00 92.88 250 TYR A O 1
ATOM 2052 N N . ALA A 1 251 ? 3.749 -6.661 -14.039 1.00 93.31 251 ALA A N 1
ATOM 2053 C CA . ALA A 1 251 ? 4.634 -5.581 -14.474 1.00 93.31 251 ALA A CA 1
ATOM 2054 C C . ALA A 1 251 ? 4.025 -4.718 -15.594 1.00 93.31 251 ALA A C 1
ATOM 2056 O O . ALA A 1 251 ? 4.543 -3.628 -15.845 1.00 93.31 251 ALA A O 1
ATOM 2057 N N . PHE A 1 252 ? 2.924 -5.164 -16.218 1.00 94.88 252 PHE A N 1
ATOM 2058 C CA . PHE A 1 252 ? 2.262 -4.514 -17.363 1.00 94.88 252 PHE A CA 1
ATOM 2059 C C . PHE A 1 252 ? 3.167 -4.398 -18.589 1.00 94.88 252 PHE A C 1
ATOM 2061 O O . PHE A 1 252 ? 3.090 -3.427 -19.336 1.00 94.88 252 PHE A O 1
ATOM 2068 N N . ILE A 1 253 ? 4.051 -5.379 -18.775 1.00 94.44 253 ILE A N 1
ATOM 2069 C CA . ILE A 1 253 ? 4.986 -5.430 -19.897 1.00 94.44 253 ILE A CA 1
ATOM 2070 C C . ILE A 1 253 ? 4.500 -6.498 -20.879 1.00 94.44 253 ILE A C 1
ATOM 2072 O O . ILE A 1 253 ? 4.525 -7.674 -20.510 1.00 94.44 253 ILE A O 1
ATOM 2076 N N . PRO A 1 254 ? 4.106 -6.134 -22.113 1.00 94.00 254 PRO A N 1
ATOM 2077 C CA . PRO A 1 254 ? 3.740 -7.113 -23.129 1.00 94.00 254 PRO A CA 1
ATOM 2078 C C . PRO A 1 254 ? 4.875 -8.104 -23.374 1.00 94.00 254 PRO A C 1
ATOM 2080 O O . PRO A 1 254 ? 6.040 -7.703 -23.469 1.00 94.00 254 PRO A O 1
ATOM 2083 N N . LYS A 1 255 ? 4.556 -9.396 -23.507 1.00 91.62 255 LYS A N 1
ATOM 2084 C CA . LYS A 1 255 ? 5.580 -10.437 -23.739 1.00 91.62 255 LYS A CA 1
ATOM 2085 C C . LYS A 1 255 ? 6.448 -10.166 -24.965 1.00 91.62 255 LYS A C 1
ATOM 2087 O O . LYS A 1 255 ? 7.653 -10.418 -24.928 1.00 91.62 255 LYS A O 1
ATOM 2092 N N . ASP A 1 256 ? 5.844 -9.622 -26.015 1.00 93.19 256 ASP A N 1
ATOM 2093 C CA . ASP A 1 256 ? 6.523 -9.299 -27.272 1.00 93.19 256 ASP A CA 1
ATOM 2094 C C . ASP A 1 256 ? 7.590 -8.203 -27.097 1.00 93.19 256 ASP A C 1
ATOM 2096 O O . ASP A 1 256 ? 8.577 -8.169 -27.833 1.00 93.19 256 ASP A O 1
ATOM 2100 N N . ASP A 1 257 ? 7.471 -7.375 -26.054 1.00 94.12 257 ASP A N 1
ATOM 2101 C CA . ASP A 1 257 ? 8.404 -6.287 -25.764 1.00 94.12 257 ASP A CA 1
ATOM 2102 C C . ASP A 1 257 ? 9.507 -6.675 -24.763 1.00 94.12 257 ASP A C 1
ATOM 2104 O O . ASP A 1 257 ? 10.329 -5.838 -24.375 1.00 94.12 257 ASP A O 1
ATOM 2108 N N . TYR A 1 258 ? 9.596 -7.943 -24.344 1.00 92.62 258 TYR A N 1
ATOM 2109 C CA . TYR A 1 258 ? 10.601 -8.382 -23.361 1.00 92.62 258 TYR A CA 1
ATOM 2110 C C . TYR A 1 258 ? 12.030 -8.110 -23.824 1.00 92.62 258 TYR A C 1
ATOM 2112 O O . TYR A 1 258 ? 12.891 -7.799 -23.001 1.00 92.62 258 TYR A O 1
ATOM 2120 N N . GLN A 1 259 ? 12.290 -8.186 -25.131 1.00 91.69 259 GLN A N 1
ATOM 2121 C CA . GLN A 1 259 ? 13.583 -7.821 -25.706 1.00 91.69 259 GLN A CA 1
ATOM 2122 C C . GLN A 1 259 ? 13.911 -6.340 -25.465 1.00 91.69 259 GLN A C 1
ATOM 2124 O O . GLN A 1 259 ? 15.043 -6.013 -25.114 1.00 91.69 259 GLN A O 1
ATOM 2129 N N . ILE A 1 260 ? 12.925 -5.451 -25.623 1.00 91.81 260 ILE A N 1
ATOM 2130 C CA . ILE A 1 260 ? 13.083 -4.000 -25.454 1.00 91.81 260 ILE A CA 1
ATOM 2131 C C . ILE A 1 260 ? 13.353 -3.685 -23.985 1.00 91.81 260 ILE A C 1
ATOM 2133 O O . ILE A 1 260 ? 14.330 -3.009 -23.662 1.00 91.81 260 ILE A O 1
ATOM 2137 N N . TYR A 1 261 ? 12.513 -4.215 -23.097 1.00 91.94 261 TYR A N 1
ATOM 2138 C CA . TYR A 1 261 ? 12.555 -3.933 -21.663 1.00 91.94 261 TYR A CA 1
ATOM 2139 C C . TYR A 1 261 ? 13.554 -4.797 -20.884 1.00 91.94 261 TYR A C 1
ATOM 2141 O O . TYR A 1 261 ? 13.591 -4.720 -19.662 1.00 91.94 261 TYR A O 1
ATOM 2149 N N . SER A 1 262 ? 14.376 -5.598 -21.570 1.00 90.19 262 SER A N 1
ATOM 2150 C CA . SER A 1 262 ? 15.570 -6.239 -20.995 1.00 90.19 262 SER A CA 1
ATOM 2151 C C . SER A 1 262 ? 16.811 -5.351 -21.060 1.00 90.19 262 SER A C 1
ATOM 2153 O O . SER A 1 262 ? 17.783 -5.608 -20.352 1.00 90.19 262 SER A O 1
ATOM 2155 N N . ASP A 1 263 ? 16.802 -4.335 -21.922 1.00 90.69 263 ASP A N 1
ATOM 2156 C CA . ASP A 1 263 ? 17.926 -3.430 -22.123 1.00 90.69 263 ASP A CA 1
ATOM 2157 C C . ASP A 1 263 ? 17.756 -2.170 -21.266 1.00 90.69 263 ASP A C 1
ATOM 2159 O O . ASP A 1 263 ? 16.799 -1.407 -21.419 1.00 90.69 263 ASP A O 1
ATOM 2163 N N . ILE A 1 264 ? 18.722 -1.932 -20.378 1.00 91.81 264 ILE A N 1
ATOM 2164 C CA . ILE A 1 264 ? 18.746 -0.767 -19.490 1.00 91.81 264 ILE A CA 1
ATOM 2165 C C . ILE A 1 264 ? 18.773 0.561 -20.261 1.00 91.81 264 ILE A C 1
ATOM 2167 O O . ILE A 1 264 ? 18.264 1.563 -19.762 1.00 91.81 264 ILE A O 1
ATOM 2171 N N . ALA A 1 265 ? 19.285 0.585 -21.498 1.00 91.88 265 ALA A N 1
ATOM 2172 C CA . ALA A 1 265 ? 19.237 1.774 -22.348 1.00 91.88 265 ALA A CA 1
ATOM 2173 C C . ALA A 1 265 ? 17.794 2.199 -22.691 1.00 91.88 265 ALA A C 1
ATOM 2175 O O . ALA A 1 265 ? 17.545 3.361 -23.006 1.00 91.88 265 ALA A O 1
ATOM 2176 N N . ASN A 1 266 ? 16.825 1.283 -22.582 1.00 93.38 266 ASN A N 1
ATOM 2177 C CA . ASN A 1 266 ? 15.405 1.549 -22.797 1.00 93.38 266 ASN A CA 1
ATOM 2178 C C . ASN A 1 266 ? 14.638 1.870 -21.501 1.00 93.38 266 ASN A C 1
ATOM 2180 O O . ASN A 1 266 ? 13.407 1.895 -21.530 1.00 93.38 266 ASN A O 1
ATOM 2184 N N . PHE A 1 267 ? 15.310 2.152 -20.377 1.00 92.88 267 PHE A N 1
ATOM 2185 C CA . PHE A 1 267 ? 14.626 2.421 -19.103 1.00 92.88 267 PHE A CA 1
ATOM 2186 C C . PHE A 1 267 ? 13.593 3.556 -19.196 1.00 92.88 267 PHE A C 1
ATOM 2188 O O . PHE A 1 267 ? 12.493 3.447 -18.663 1.00 92.88 267 PHE A O 1
ATOM 2195 N N . GLU A 1 268 ? 13.885 4.614 -19.954 1.00 93.31 268 GLU A N 1
ATOM 2196 C CA . GLU A 1 268 ? 12.934 5.713 -20.178 1.00 93.31 268 GLU A CA 1
ATOM 2197 C C . GLU A 1 268 ? 11.657 5.269 -20.912 1.00 93.31 268 GLU A C 1
ATOM 2199 O O . GLU A 1 268 ? 10.580 5.817 -20.685 1.00 93.31 268 GLU A O 1
ATOM 2204 N N . LYS A 1 269 ? 11.727 4.232 -21.758 1.00 95.44 269 LYS A N 1
ATOM 2205 C CA . LYS A 1 269 ? 10.522 3.636 -22.357 1.00 95.44 269 LYS A CA 1
ATOM 2206 C C . LYS A 1 269 ? 9.707 2.872 -21.314 1.00 95.44 269 LYS A C 1
ATOM 2208 O O . LYS A 1 269 ? 8.483 2.884 -21.394 1.00 95.44 269 LYS A O 1
ATOM 2213 N N . LEU A 1 270 ? 10.366 2.221 -20.350 1.00 94.62 270 LEU A N 1
ATOM 2214 C CA . LEU A 1 270 ? 9.692 1.521 -19.253 1.00 94.62 270 LEU A CA 1
ATOM 2215 C C . LEU A 1 270 ? 8.952 2.512 -18.346 1.00 94.62 270 LEU A C 1
ATOM 2217 O O . LEU A 1 270 ? 7.805 2.257 -17.984 1.00 94.62 270 LEU A O 1
ATOM 2221 N N . LYS A 1 271 ? 9.564 3.668 -18.049 1.00 95.38 271 LYS A N 1
ATOM 2222 C CA . LYS A 1 271 ? 8.890 4.764 -17.335 1.00 95.38 271 LYS A CA 1
ATOM 2223 C C . LYS A 1 271 ? 7.631 5.214 -18.072 1.00 95.38 271 LYS A C 1
ATOM 2225 O O . LYS A 1 271 ? 6.543 5.129 -17.517 1.00 95.38 271 LYS A O 1
ATOM 2230 N N . LYS A 1 272 ? 7.763 5.574 -19.355 1.00 96.19 272 LYS A N 1
ATOM 2231 C CA . LYS A 1 272 ? 6.639 6.031 -20.194 1.00 96.19 272 LYS A CA 1
ATOM 2232 C C . LYS A 1 272 ? 5.495 5.022 -20.290 1.00 96.19 272 LYS A C 1
ATOM 2234 O O . LYS A 1 272 ? 4.344 5.428 -20.398 1.00 96.19 272 LYS A O 1
ATOM 2239 N N . LEU A 1 273 ? 5.806 3.726 -20.258 1.00 96.44 273 LEU A N 1
ATOM 2240 C CA . LEU A 1 273 ? 4.800 2.667 -20.232 1.00 96.44 273 LEU A CA 1
ATOM 2241 C C . LEU A 1 273 ? 4.041 2.640 -18.897 1.00 96.44 273 LEU A C 1
ATOM 2243 O O . LEU A 1 273 ? 2.817 2.542 -18.886 1.00 96.44 273 LEU A O 1
ATOM 2247 N N . ARG A 1 274 ? 4.759 2.697 -17.770 1.00 96.81 274 ARG A N 1
ATOM 2248 C CA . ARG A 1 274 ? 4.193 2.397 -16.445 1.00 96.81 274 ARG A CA 1
ATOM 2249 C C . ARG A 1 274 ? 3.657 3.615 -15.696 1.00 96.81 274 ARG A C 1
ATOM 2251 O O . ARG A 1 274 ? 2.708 3.475 -14.932 1.00 96.81 274 ARG A O 1
ATOM 2258 N N . GLU A 1 275 ? 4.223 4.797 -15.905 1.00 97.38 275 GLU A N 1
ATOM 2259 C CA . GLU A 1 275 ? 3.803 6.047 -15.260 1.00 97.38 275 GLU A CA 1
ATOM 2260 C C . GLU A 1 275 ? 2.304 6.352 -15.383 1.00 97.38 275 GLU A C 1
ATOM 2262 O O . GLU A 1 275 ? 1.660 6.497 -14.339 1.00 97.38 275 GLU A O 1
ATOM 2267 N N . PRO A 1 276 ? 1.686 6.355 -16.584 1.00 97.50 276 PRO A N 1
ATOM 2268 C CA . PRO A 1 276 ? 0.250 6.610 -16.693 1.00 97.50 276 PRO A CA 1
ATOM 2269 C C . PRO A 1 276 ? -0.599 5.567 -15.950 1.00 97.50 276 PRO A C 1
ATOM 2271 O O . PRO A 1 276 ? -1.661 5.904 -15.431 1.00 97.50 276 PRO A O 1
ATOM 2274 N N . ILE A 1 277 ? -0.124 4.320 -15.845 1.00 97.75 277 ILE A N 1
ATOM 2275 C CA . ILE A 1 277 ? -0.822 3.234 -15.141 1.00 97.75 277 ILE A CA 1
ATOM 2276 C C . ILE A 1 277 ? -0.845 3.508 -13.632 1.00 97.75 277 ILE A C 1
ATOM 2278 O O . ILE A 1 277 ? -1.891 3.377 -12.990 1.00 97.75 277 ILE A O 1
ATOM 2282 N N . PHE A 1 278 ? 0.292 3.918 -13.059 1.00 98.06 278 PHE A N 1
ATOM 2283 C CA . PHE A 1 278 ? 0.354 4.320 -11.655 1.00 98.06 278 PHE A CA 1
ATOM 2284 C C . PHE A 1 278 ? -0.495 5.569 -11.401 1.00 98.06 278 PHE A C 1
ATOM 2286 O O . PHE A 1 278 ? -1.319 5.558 -10.485 1.00 98.06 278 PHE A O 1
ATOM 2293 N N . LEU A 1 279 ? -0.364 6.608 -12.232 1.00 97.56 279 LEU A N 1
ATOM 2294 C CA . LEU A 1 279 ? -1.151 7.834 -12.090 1.00 97.56 279 LEU A CA 1
ATOM 2295 C C . LEU A 1 279 ? -2.654 7.546 -12.110 1.00 97.56 279 LEU A C 1
ATOM 2297 O O . LEU A 1 279 ? -3.370 8.024 -11.233 1.00 97.56 279 LEU A O 1
ATOM 2301 N N . GLU A 1 280 ? -3.153 6.718 -13.031 1.00 98.06 280 GLU A N 1
ATOM 2302 C CA . GLU A 1 280 ? -4.578 6.364 -13.091 1.00 98.06 280 GLU A CA 1
ATOM 2303 C C . GLU A 1 280 ? -5.082 5.740 -11.774 1.00 98.06 280 GLU A C 1
ATOM 2305 O O . GLU A 1 280 ? -6.190 6.042 -11.313 1.00 98.06 280 GLU A O 1
ATOM 2310 N N . ALA A 1 281 ? -4.271 4.887 -11.140 1.00 98.25 281 ALA A N 1
ATOM 2311 C CA . ALA A 1 281 ? -4.636 4.227 -9.892 1.00 98.25 281 ALA A CA 1
ATOM 2312 C C . ALA A 1 281 ? -4.801 5.226 -8.737 1.00 98.25 281 ALA A C 1
ATOM 2314 O O . ALA A 1 281 ? -5.848 5.250 -8.084 1.00 98.25 281 ALA A O 1
ATOM 2315 N N . PHE A 1 282 ? -3.800 6.079 -8.518 1.00 98.12 282 PHE A N 1
ATOM 2316 C CA . PHE A 1 282 ? -3.779 7.044 -7.413 1.00 98.12 282 PHE A CA 1
ATOM 2317 C C . PHE A 1 282 ? -4.639 8.293 -7.661 1.00 98.12 282 PHE A C 1
ATOM 2319 O O . PHE A 1 282 ? -4.927 9.036 -6.722 1.00 98.12 282 PHE A O 1
ATOM 2326 N N . THR A 1 283 ? -5.089 8.517 -8.897 1.00 96.06 283 THR A N 1
ATOM 2327 C CA . THR A 1 283 ? -5.972 9.636 -9.254 1.00 96.06 283 THR A CA 1
ATOM 2328 C C . THR A 1 283 ? -7.410 9.155 -9.449 1.00 96.06 283 THR A C 1
ATOM 2330 O O . THR A 1 283 ? -8.258 9.261 -8.561 1.00 96.06 283 THR A O 1
ATOM 2333 N N . VAL A 1 284 ? -7.708 8.578 -10.609 1.00 97.25 284 VAL A N 1
ATOM 2334 C CA . VAL A 1 284 ? -9.057 8.230 -11.051 1.00 97.25 284 VAL A CA 1
ATOM 2335 C C . VAL A 1 284 ? -9.644 7.111 -10.198 1.00 97.25 284 VAL A C 1
ATOM 2337 O O . VAL A 1 284 ? -10.783 7.228 -9.737 1.00 97.25 284 VAL A O 1
ATOM 2340 N N . LYS A 1 285 ? -8.903 6.018 -9.975 1.00 97.94 285 LYS A N 1
ATOM 2341 C CA . LYS A 1 285 ? -9.438 4.854 -9.248 1.00 97.94 285 LYS A CA 1
ATOM 2342 C C . LYS A 1 285 ? -9.591 5.151 -7.759 1.00 97.94 285 LYS A C 1
ATOM 2344 O O . LYS A 1 285 ? -10.662 4.902 -7.204 1.00 97.94 285 LYS A O 1
ATOM 2349 N N . ARG A 1 286 ? -8.593 5.788 -7.143 1.00 98.12 286 ARG A N 1
ATOM 2350 C CA . ARG A 1 286 ? -8.673 6.297 -5.768 1.00 98.12 286 ARG A CA 1
ATOM 2351 C C . ARG A 1 286 ? -9.880 7.216 -5.559 1.00 98.12 286 ARG A C 1
ATOM 2353 O O . ARG A 1 286 ? -10.681 6.984 -4.656 1.00 98.12 286 ARG A O 1
ATOM 2360 N N . ARG A 1 287 ? -10.079 8.210 -6.432 1.00 96.81 287 ARG A N 1
ATOM 2361 C CA . ARG A 1 287 ? -11.222 9.137 -6.357 1.00 96.81 287 ARG A CA 1
ATOM 2362 C C . ARG A 1 287 ? -12.568 8.423 -6.475 1.00 96.81 287 ARG A C 1
ATOM 2364 O O . ARG A 1 287 ? -13.502 8.764 -5.757 1.00 96.81 287 ARG A O 1
ATOM 2371 N N . LYS A 1 288 ? -12.677 7.405 -7.335 1.00 96.06 288 LYS A N 1
ATOM 2372 C CA . LYS A 1 288 ? -13.891 6.573 -7.428 1.00 96.06 288 LYS A CA 1
ATOM 2373 C C . LYS A 1 288 ? -14.198 5.866 -6.104 1.00 96.06 288 LYS A C 1
ATOM 2375 O O . LYS A 1 288 ? -15.357 5.829 -5.710 1.00 96.06 288 LYS A O 1
ATOM 2380 N N . ILE A 1 289 ? -13.190 5.340 -5.407 1.00 95.25 289 ILE A N 1
ATOM 2381 C CA . ILE A 1 289 ? -13.367 4.715 -4.082 1.00 95.25 289 ILE A CA 1
ATOM 2382 C C . ILE A 1 289 ? -13.824 5.758 -3.049 1.00 95.25 289 ILE A C 1
ATOM 2384 O O . ILE A 1 289 ? -14.733 5.487 -2.269 1.00 95.25 289 ILE A O 1
ATOM 2388 N N . LEU A 1 290 ? -13.250 6.966 -3.080 1.00 93.94 290 LEU A N 1
ATOM 2389 C CA . LEU A 1 290 ? -13.616 8.066 -2.178 1.00 93.94 290 LEU A CA 1
ATOM 2390 C C . LEU A 1 290 ? -14.996 8.676 -2.449 1.00 93.94 290 LEU A C 1
ATOM 2392 O O . LEU A 1 290 ? -15.579 9.249 -1.533 1.00 93.94 290 LEU A O 1
ATOM 2396 N N . ASN A 1 291 ? -15.529 8.572 -3.664 1.00 89.31 291 ASN A N 1
ATOM 2397 C CA . ASN A 1 291 ? -16.828 9.155 -4.022 1.00 89.31 291 ASN A CA 1
ATOM 2398 C C . ASN A 1 291 ? -17.992 8.155 -3.944 1.00 89.31 291 ASN A C 1
ATOM 2400 O O . ASN A 1 291 ? -19.139 8.583 -3.829 1.00 89.31 291 ASN A O 1
ATOM 2404 N N . ASN A 1 292 ? -17.699 6.853 -3.979 1.00 69.56 292 ASN A N 1
ATOM 2405 C CA . ASN A 1 292 ? -18.673 5.772 -3.774 1.00 69.56 292 ASN A CA 1
ATOM 2406 C C . ASN A 1 292 ? -18.923 5.474 -2.287 1.00 69.56 292 ASN A C 1
ATOM 2408 O O . ASN A 1 292 ? -19.896 4.741 -2.000 1.00 69.56 292 ASN A O 1
#

pLDDT: mean 90.14, std 8.06, range [54.97, 98.44]

Sequence (292 aa):
MSGILEGGVKKEDIDSLGKDKNIRWDIKFETIISEINDVHKTILSYSYFKYLKSWKFELSDLLSDAIALNFTILVYQDWVRKGKPKSKDSKVRQFQKNSFILLDSLIYEYVNQMWRGASDSRIANNISSFASKEEAFVPVTQEKWEELLNEIFESQTIDGSRITRPLMDPLLYHFYALSGISGPDSIYNIEVDHILPQELFNNTFIQNKEGLVHSLFNLALLPKDENASKGKKLLVQITDNWLKDQIEKYAFIPKDDYQIYSDIANFEKLKKLREPIFLEAFTVKRRKILNN

Foldseek 3Di:
DLCQPVVADDPVSVVVVVPPPVDPCVPVVVVVVVLLVLLVVLLCVDLLNVQLVLQVNDCCVQQRPLLVVLLSSLLSVLCVVLPNDRDPDPSSLVSNLQSVQSVQVSLLCSLLVVCPPQSRVVSSVLSVVQVVDPDNGDHDDLVSLVVQLCCCLPPCDRVNHHDDLSSVVSLQSSLCSLVSHGHDPDPAHKDKDFLAALVLLVPDPDPPSVSLRNGPLGIWIARPVVVVVCPNPQLVPDPDVVRLVRCCRTSVDDSVCSVVRSHPVNSVVSSVRCVVSSSCSSHVSVVVSNVD

Secondary structure (DSSP, 8-state):
-HHHHTS--SHHHHHHHHH-TT--HHHHHHHHHHHHHHHHHHHHTSHHHHHHHHTT--HHHHH-HHHHHHHHHHHHHHHHHTT---SSSHHHHHHHHHHHHHHHHHHHHHHTTTTTT-HHHHHHHHHHHHTT-SS---PPPHHHHHHHHHIIIIISEETTEEP-HHHHHHHHHHHHHHTTPPPPSSSS-EEEEESS-HHHHHT---TTHHHHTTSGGGEEEEEHHHHHHHTT--GGG---HHHHHHHHHHH---GGGTTGGGSGGGHHHHHHHHHHHHHHIIIIIHHHHHH-

Radius of gyration: 21.3 Å; chains: 1; bounding box: 54×38×67 Å